Protein AF-S3D666-F1 (afdb_monomer)

Sequence (185 aa):
MMPIRQRAAFAARQARVAIARPAAIKSTSAVRFGSTESHGDHHDHHDHGHAAPVDEPMGTAFFVFLGAIPFTYALYSLSRPGKDGEPTVIETYINKLSYPTTLWETRNSLHTAAIDQATQDKNLFYNVPRNTHVELRNPEVFMSGSPYNVPAGHNINLDKVVEHYRQEHLKEVARQASAAAKAKE

InterPro domains:
  IPR034444 NADH-ubiquinone oxidoreductase 17.8kDa subunit [PTHR42100] (18-179)
  IPR060573 NADH-ubiquinone oxidoreductase 17.8kDa, helical domain [PF27975] (75-139)

Foldseek 3Di:
DDDPVVVVVVVVPPPDDDDDDDDDDDDDDDDDDDDDDDDDDDDDDDDPDDDDPPPDPDDPVVVVVVVVVVVVVVVVVQCDADPVRHDGPVVVVVVVVCVVVVVVVVVVVVVVVVVVVVVVVVVCVVPPDDDPDDPDPCPCVVVDDDPPDDDPPNDDDCVVVVVVVVVVVVVVVVVVVVVVVVVVD

Secondary structure (DSSP, 8-state):
---STTTHHHHTTSS-----------------------------------------PPPHHHHHHHHHHHHHHHHHHHHSPPTT-PPPHHHHHHHHHHHHHHHHHHHHHHHHHHHHHHHHHHHHHHHSPPP---S-S-GGGGT-S-SSSPPTT-SPP-HHHHHHHHHHHHHHHHHHHHHHHHTT-

Nearest PDB structures (foldseek):
  7zm7-assembly1_n  TM=3.705E-01  e=1.697E-09  Thermochaetoides thermophila DSM 1495

Solvent-accessible surface area (backbone atoms only — not comparable to full-atom values): 12360 Å² total; per-residue (Å²): 143,88,82,70,78,70,59,62,69,59,67,69,70,76,79,80,80,84,84,89,76,86,89,79,83,90,81,89,80,86,84,81,91,85,86,75,92,82,88,83,92,74,91,80,83,88,76,98,72,78,89,67,90,70,82,76,74,79,54,72,65,57,57,51,54,63,49,44,55,62,48,52,52,50,51,51,62,44,65,48,59,46,100,84,72,43,76,22,65,58,52,55,52,48,52,63,66,44,47,65,54,55,53,49,50,53,49,52,52,52,50,50,52,51,50,51,50,51,49,51,53,48,53,48,69,72,69,51,84,75,81,87,76,67,102,51,100,63,70,63,58,84,74,59,74,68,96,66,92,68,62,89,77,73,72,75,89,54,65,68,60,53,50,51,55,51,52,52,49,54,53,51,51,51,50,51,50,54,52,54,54,63,73,71,110

Organism: Ophiostoma piceae (strain UAMH 11346) (NCBI:txid1262450)

Radius of gyration: 39.43 Å; Cα contacts (8 Å, |Δi|>4): 16; chains: 1; bounding box: 96×59×89 Å

pLDDT: mean 75.99, std 18.9, range [36.91, 98.19]

Structure (mmCIF, N/CA/C/O backbone):
data_AF-S3D666-F1
#
_entry.id   AF-S3D666-F1
#
loop_
_atom_site.group_PDB
_atom_site.id
_atom_site.type_symbol
_atom_site.label_atom_id
_atom_site.label_alt_id
_atom_site.label_comp_id
_atom_site.label_asym_id
_atom_site.label_entity_id
_atom_site.label_seq_id
_atom_site.pdbx_PDB_ins_code
_atom_site.Cartn_x
_atom_site.Cartn_y
_atom_site.Cartn_z
_atom_site.occupancy
_atom_site.B_iso_or_equiv
_atom_site.auth_seq_id
_atom_site.auth_comp_id
_atom_site.auth_asym_id
_atom_site.auth_atom_id
_atom_site.pdbx_PDB_model_num
ATOM 1 N N . MET A 1 1 ? 13.387 24.915 4.536 1.00 45.91 1 MET A N 1
ATOM 2 C CA . MET A 1 1 ? 12.675 23.766 5.136 1.00 45.91 1 MET A CA 1
ATOM 3 C C . MET A 1 1 ? 13.383 22.465 4.773 1.00 45.91 1 MET A C 1
ATOM 5 O O . MET A 1 1 ? 13.136 21.983 3.685 1.00 45.91 1 MET A O 1
ATOM 9 N N . MET A 1 2 ? 14.246 21.915 5.639 1.00 45.22 2 MET A N 1
ATOM 10 C CA . MET A 1 2 ? 14.558 20.469 5.724 1.00 45.22 2 MET A CA 1
ATOM 11 C C . MET A 1 2 ? 15.303 20.170 7.045 1.00 45.22 2 MET A C 1
ATOM 13 O O . MET A 1 2 ? 16.506 20.402 7.109 1.00 45.22 2 MET A O 1
ATOM 17 N N . PRO A 1 3 ? 14.628 19.656 8.097 1.00 50.78 3 PRO A N 1
ATOM 18 C CA . PRO A 1 3 ? 15.353 18.968 9.173 1.00 50.78 3 PRO A CA 1
ATOM 19 C C . PRO A 1 3 ? 14.665 17.691 9.703 1.00 50.78 3 PRO A C 1
ATOM 21 O O . PRO A 1 3 ? 14.871 17.311 10.850 1.00 50.78 3 PRO A O 1
ATOM 24 N N . ILE A 1 4 ? 13.853 16.991 8.901 1.00 55.88 4 ILE A N 1
ATOM 25 C CA . ILE A 1 4 ? 13.192 15.740 9.350 1.00 55.88 4 ILE A CA 1
ATOM 26 C C . ILE A 1 4 ? 14.024 14.489 9.004 1.00 55.88 4 ILE A C 1
ATOM 28 O O .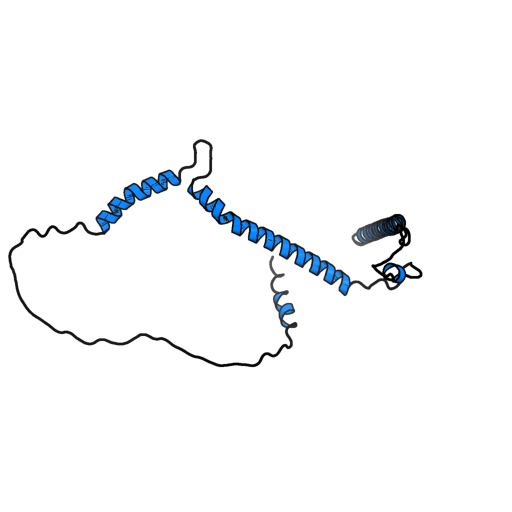 ILE A 1 4 ? 13.964 13.476 9.698 1.00 55.88 4 ILE A O 1
ATOM 32 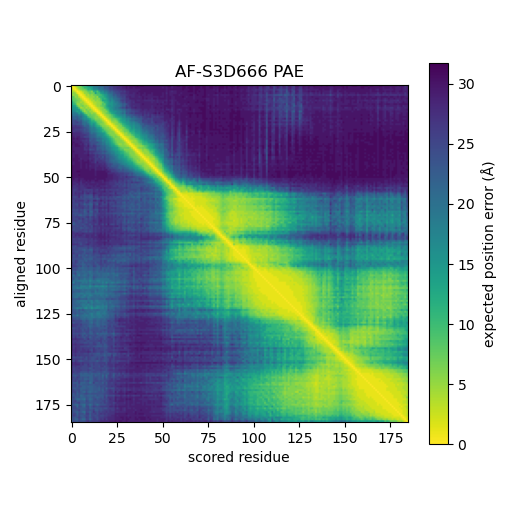N N . ARG A 1 5 ? 14.900 14.564 7.994 1.00 55.41 5 ARG A N 1
ATOM 33 C CA . ARG A 1 5 ? 15.647 13.395 7.490 1.00 55.41 5 ARG A CA 1
ATOM 34 C C . ARG A 1 5 ? 16.826 12.953 8.368 1.00 55.41 5 ARG A C 1
ATOM 36 O O . ARG A 1 5 ? 17.275 11.821 8.245 1.00 55.41 5 ARG A O 1
ATOM 43 N N . GLN A 1 6 ? 17.305 13.801 9.278 1.00 52.62 6 GLN A N 1
ATOM 44 C CA . GLN A 1 6 ? 18.465 13.477 10.122 1.00 52.62 6 GLN A CA 1
ATOM 45 C C . GLN A 1 6 ? 18.103 12.695 11.397 1.00 52.62 6 GLN A C 1
ATOM 47 O O . GLN A 1 6 ? 18.963 12.028 11.965 1.00 52.62 6 GLN A O 1
ATOM 52 N N . ARG A 1 7 ? 16.833 12.704 11.831 1.00 52.66 7 ARG A N 1
ATOM 53 C CA . ARG A 1 7 ? 16.410 12.043 13.082 1.00 52.66 7 ARG A CA 1
ATOM 54 C C . ARG A 1 7 ? 16.119 10.544 12.931 1.00 52.66 7 ARG A C 1
ATOM 56 O O . ARG A 1 7 ? 16.379 9.786 13.860 1.00 52.66 7 ARG A O 1
ATOM 63 N N . ALA A 1 8 ? 15.689 10.085 11.754 1.00 52.78 8 ALA A N 1
ATOM 64 C CA . ALA A 1 8 ? 15.440 8.659 11.503 1.00 52.78 8 ALA A CA 1
ATOM 65 C C . ALA A 1 8 ? 16.731 7.811 11.485 1.00 52.78 8 ALA A C 1
ATOM 67 O O . ALA A 1 8 ? 16.730 6.652 11.894 1.00 52.78 8 ALA A O 1
ATOM 68 N N . ALA A 1 9 ? 17.863 8.403 11.084 1.00 53.38 9 ALA A N 1
ATOM 69 C CA . ALA A 1 9 ? 19.145 7.702 10.988 1.00 53.38 9 ALA A CA 1
ATOM 70 C C . ALA A 1 9 ? 19.780 7.361 12.354 1.00 53.38 9 ALA A C 1
ATOM 72 O O . ALA A 1 9 ? 20.663 6.502 12.417 1.00 53.38 9 ALA A O 1
ATOM 73 N N . PHE A 1 10 ? 19.343 8.007 13.444 1.00 51.31 10 PHE A N 1
ATOM 74 C CA . PHE A 1 10 ? 19.853 7.737 14.794 1.00 51.31 10 PHE A CA 1
ATOM 75 C C . PHE A 1 10 ? 19.083 6.606 15.498 1.00 51.31 10 PHE A C 1
ATOM 77 O O . PHE A 1 10 ? 19.697 5.783 16.174 1.00 51.31 10 PHE A O 1
ATOM 84 N N . ALA A 1 11 ? 17.769 6.484 15.267 1.00 52.50 11 ALA A N 1
ATOM 85 C CA . ALA A 1 11 ? 16.934 5.433 15.865 1.00 52.50 11 ALA A CA 1
ATOM 86 C C . ALA A 1 11 ? 17.217 4.024 15.299 1.00 52.50 11 ALA A C 1
ATOM 88 O O . ALA A 1 11 ? 17.040 3.024 15.989 1.00 52.50 11 ALA A O 1
ATOM 89 N N . ALA A 1 12 ? 17.742 3.925 14.074 1.00 49.56 12 ALA A N 1
ATOM 90 C CA . ALA A 1 12 ? 18.099 2.644 13.459 1.00 49.56 12 ALA A CA 1
ATOM 91 C C . ALA A 1 12 ? 19.404 2.016 14.001 1.00 49.56 12 ALA A C 1
ATOM 93 O O . ALA A 1 12 ? 19.719 0.875 13.660 1.00 49.56 12 ALA A O 1
ATOM 94 N N . ARG A 1 13 ? 20.176 2.724 14.844 1.00 50.31 13 ARG A N 1
ATOM 95 C CA . ARG A 1 13 ? 21.468 2.22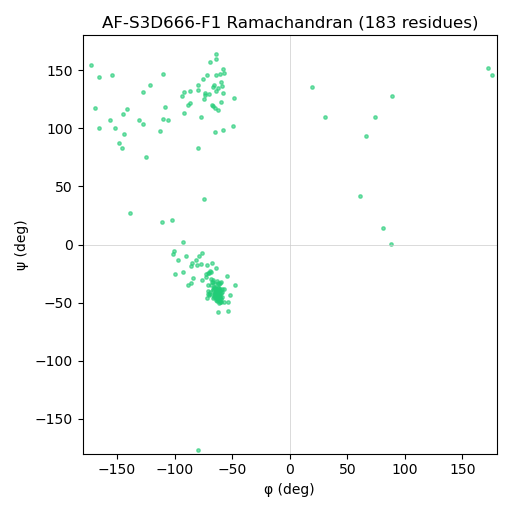9 15.364 1.00 50.31 13 ARG A CA 1
ATOM 96 C C . ARG A 1 13 ? 21.375 1.435 16.670 1.00 50.31 13 ARG A C 1
ATOM 98 O O . ARG A 1 13 ? 22.362 0.811 17.036 1.00 50.31 13 ARG A O 1
ATOM 105 N N . GLN A 1 14 ? 20.224 1.400 17.347 1.00 50.81 14 GLN A N 1
ATOM 106 C CA . GLN A 1 14 ? 20.083 0.698 18.636 1.00 50.81 14 GLN A CA 1
ATOM 107 C C . GLN A 1 14 ? 19.415 -0.688 18.565 1.00 50.81 14 GLN A C 1
ATOM 109 O O . GLN A 1 14 ? 19.418 -1.402 19.559 1.00 50.81 14 GLN A O 1
ATOM 114 N N . ALA A 1 15 ? 18.912 -1.130 17.407 1.00 49.66 15 ALA A N 1
ATOM 115 C CA . ALA A 1 15 ? 18.159 -2.390 17.294 1.00 49.66 15 ALA A CA 1
ATOM 116 C C . ALA A 1 15 ? 18.947 -3.581 16.703 1.00 49.66 15 ALA A C 1
ATOM 118 O O . ALA A 1 15 ? 18.349 -4.525 16.192 1.00 49.66 15 ALA A O 1
ATOM 119 N N . ARG A 1 16 ? 20.286 -3.567 16.736 1.00 46.44 16 ARG A N 1
ATOM 120 C CA . ARG A 1 16 ? 21.105 -4.701 16.263 1.00 46.44 16 ARG A CA 1
ATOM 121 C C . ARG A 1 16 ? 22.067 -5.178 17.342 1.00 46.44 16 ARG A C 1
ATOM 123 O O . ARG A 1 16 ? 23.267 -4.940 17.267 1.00 46.44 16 ARG A O 1
ATOM 130 N N . VAL A 1 17 ? 21.518 -5.880 18.328 1.00 46.31 17 VAL A N 1
ATOM 131 C CA . VAL A 1 17 ? 22.290 -6.713 19.250 1.00 46.31 17 VAL A CA 1
ATOM 132 C C . VAL A 1 17 ? 22.020 -8.184 18.916 1.00 46.31 17 VAL A C 1
ATOM 134 O O . VAL A 1 17 ? 20.892 -8.651 19.001 1.00 46.31 17 VAL A O 1
ATOM 137 N N . ALA A 1 18 ? 23.104 -8.862 18.530 1.00 48.50 18 ALA A N 1
ATOM 138 C CA . ALA A 1 18 ? 23.385 -10.296 18.630 1.00 48.50 18 ALA A CA 1
ATOM 139 C C . ALA A 1 18 ? 22.559 -11.314 17.811 1.00 48.50 18 ALA A C 1
ATOM 141 O O . ALA A 1 18 ? 21.627 -11.931 18.312 1.00 48.50 18 ALA A O 1
ATOM 142 N N . ILE A 1 19 ? 23.073 -11.660 16.622 1.00 44.16 19 ILE A N 1
ATOM 143 C CA . ILE A 1 19 ? 23.216 -13.072 16.218 1.00 44.16 19 ILE A CA 1
ATOM 144 C C . ILE A 1 19 ? 24.651 -13.247 15.708 1.00 44.16 19 ILE A C 1
ATOM 146 O O . ILE A 1 19 ? 25.019 -12.737 14.649 1.00 44.16 19 ILE A O 1
ATOM 150 N N . ALA A 1 20 ? 25.475 -13.925 16.504 1.00 49.38 20 ALA A N 1
ATOM 151 C CA . ALA A 1 20 ? 26.846 -14.280 16.167 1.00 49.38 20 ALA A CA 1
ATOM 152 C C . ALA A 1 20 ? 26.863 -15.359 15.070 1.00 49.38 20 ALA A C 1
ATOM 154 O O . ALA A 1 20 ? 26.203 -16.389 15.194 1.00 49.38 20 ALA A O 1
ATOM 155 N N . ARG A 1 21 ? 27.641 -15.140 14.005 1.00 49.94 21 ARG A N 1
ATOM 156 C CA . ARG A 1 21 ? 28.031 -16.175 13.034 1.00 49.94 21 ARG A CA 1
ATOM 157 C C . ARG A 1 21 ? 29.559 -16.270 13.000 1.00 49.94 21 ARG A C 1
ATOM 159 O O . ARG A 1 21 ? 30.209 -15.225 13.046 1.00 49.94 21 ARG A O 1
ATOM 166 N N . PRO A 1 22 ? 30.133 -17.485 12.960 1.00 48.41 22 PRO A N 1
ATOM 167 C CA . PRO A 1 22 ? 31.570 -17.673 13.073 1.00 48.41 22 PRO A CA 1
ATOM 168 C C . PRO A 1 22 ? 32.299 -17.201 11.813 1.00 48.41 22 PRO A C 1
ATOM 170 O O . PRO A 1 22 ? 31.804 -17.315 10.692 1.00 48.41 22 PRO A O 1
ATOM 173 N N . ALA A 1 23 ? 33.493 -16.665 12.044 1.00 51.59 23 ALA A N 1
ATOM 174 C CA . ALA A 1 23 ? 34.438 -16.225 11.035 1.00 51.59 23 ALA A CA 1
ATOM 175 C C . ALA A 1 23 ? 34.969 -17.405 10.208 1.00 51.59 23 ALA A C 1
ATOM 177 O O . ALA A 1 23 ? 35.369 -18.424 10.769 1.00 51.59 23 ALA A O 1
ATOM 178 N N . ALA A 1 24 ? 35.061 -17.224 8.888 1.00 47.16 24 ALA A N 1
ATOM 179 C CA . ALA A 1 24 ? 35.862 -18.087 8.031 1.00 47.16 24 ALA A CA 1
ATOM 180 C C . ALA A 1 24 ? 36.506 -17.306 6.870 1.00 47.16 24 ALA A C 1
ATOM 182 O O . ALA A 1 24 ? 35.839 -16.840 5.955 1.00 47.16 24 ALA A O 1
ATOM 183 N N . ILE A 1 25 ? 37.837 -17.230 6.974 1.00 48.03 25 ILE A N 1
ATOM 184 C CA . ILE A 1 25 ? 38.854 -17.433 5.931 1.00 48.03 25 ILE A CA 1
ATOM 185 C C . ILE A 1 25 ? 39.044 -16.337 4.865 1.00 48.03 25 ILE A C 1
ATOM 187 O O . ILE A 1 25 ? 38.278 -16.137 3.929 1.00 48.03 25 ILE A O 1
ATOM 191 N N . LYS A 1 26 ? 40.207 -15.694 5.016 1.00 51.84 26 LYS A N 1
ATOM 192 C CA . LYS A 1 26 ? 40.916 -14.824 4.079 1.00 51.84 26 LYS A CA 1
ATOM 193 C C . LYS A 1 26 ? 41.236 -15.569 2.774 1.00 51.84 26 LYS A C 1
ATOM 195 O O . LYS A 1 26 ? 41.813 -16.650 2.827 1.00 51.84 26 LYS A O 1
ATOM 200 N N . SER A 1 27 ? 41.024 -14.931 1.624 1.00 50.12 27 SER A N 1
ATOM 201 C CA . SER A 1 27 ? 41.906 -15.132 0.470 1.00 50.12 27 SER A CA 1
ATOM 202 C C . SER A 1 27 ? 42.120 -13.803 -0.252 1.00 50.12 27 SER A C 1
ATOM 204 O O . SER A 1 27 ? 41.195 -13.128 -0.695 1.00 50.12 27 SER A O 1
ATOM 206 N N . THR A 1 28 ? 43.376 -13.380 -0.254 1.00 54.16 28 THR A N 1
ATOM 207 C CA . THR A 1 28 ? 43.916 -12.284 -1.047 1.00 54.16 28 THR A CA 1
ATOM 208 C C . THR A 1 28 ? 44.334 -12.840 -2.400 1.00 54.16 28 THR A C 1
ATOM 210 O O . THR A 1 28 ? 45.072 -13.824 -2.450 1.00 54.16 28 THR A O 1
ATOM 213 N N . SER A 1 29 ? 43.953 -12.188 -3.494 1.00 49.09 29 SER A N 1
ATOM 214 C CA . SER A 1 29 ? 44.614 -12.382 -4.788 1.00 49.09 29 SER A CA 1
ATOM 215 C C . SER A 1 29 ? 44.652 -11.048 -5.519 1.00 49.09 29 SER A C 1
ATOM 217 O O . SER A 1 29 ? 43.687 -10.627 -6.148 1.00 49.09 29 SER A O 1
ATOM 219 N N . ALA A 1 30 ? 45.776 -10.353 -5.367 1.00 52.31 30 ALA A N 1
ATOM 220 C CA . ALA A 1 30 ? 46.145 -9.247 -6.227 1.00 52.31 30 ALA A CA 1
ATOM 221 C C . ALA A 1 30 ? 46.605 -9.828 -7.566 1.00 52.31 30 ALA A C 1
ATOM 223 O O . ALA A 1 30 ? 47.522 -10.644 -7.593 1.00 52.31 30 ALA A O 1
ATOM 224 N N . VAL A 1 31 ? 46.001 -9.386 -8.665 1.00 50.59 31 VAL A N 1
ATOM 225 C CA . VAL A 1 31 ? 46.545 -9.611 -10.003 1.00 50.59 31 VAL A CA 1
ATOM 226 C C . VAL A 1 31 ? 46.968 -8.252 -10.538 1.00 50.59 31 VAL A C 1
ATOM 228 O O . VAL A 1 31 ? 46.155 -7.448 -10.986 1.00 50.59 31 VAL A O 1
ATOM 231 N N . ARG A 1 32 ? 48.265 -7.975 -10.398 1.00 48.78 32 ARG A N 1
ATOM 232 C CA . ARG A 1 32 ? 48.972 -6.949 -11.160 1.00 48.78 32 ARG A CA 1
ATOM 233 C C . ARG A 1 32 ? 49.577 -7.649 -12.370 1.00 48.78 32 ARG A C 1
ATOM 235 O O . ARG A 1 32 ? 50.312 -8.613 -12.183 1.00 48.78 32 ARG A O 1
ATOM 242 N N . PHE A 1 33 ? 49.323 -7.142 -13.569 1.00 44.03 33 PHE A N 1
ATOM 243 C CA . PHE A 1 33 ? 50.167 -7.430 -14.723 1.00 44.03 33 PHE A CA 1
ATOM 244 C C . PHE A 1 33 ? 50.913 -6.154 -15.082 1.00 44.03 33 PHE A C 1
ATOM 246 O O . PHE A 1 33 ? 50.329 -5.178 -15.541 1.00 44.03 33 PHE A O 1
ATOM 253 N N . GLY A 1 34 ? 52.207 -6.170 -14.791 1.00 52.78 34 GLY A N 1
ATOM 254 C CA . GLY A 1 34 ? 53.165 -5.165 -15.202 1.00 52.78 34 GLY A CA 1
ATOM 255 C C . GLY A 1 34 ? 54.546 -5.802 -15.200 1.00 52.78 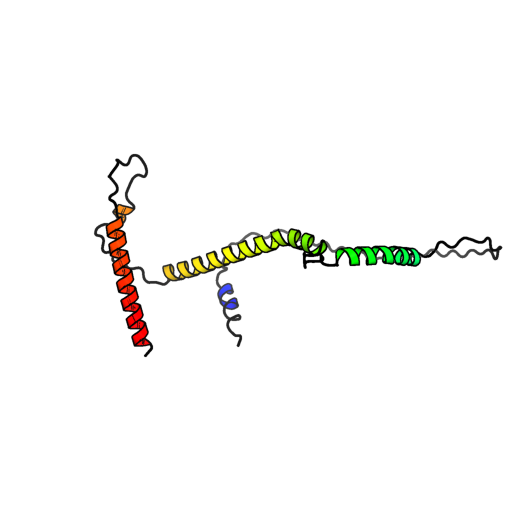34 GLY A C 1
ATOM 256 O O . GLY A 1 34 ? 55.072 -6.075 -14.126 1.00 52.78 34 GLY A O 1
ATOM 257 N N . SER A 1 35 ? 55.079 -6.059 -16.393 1.00 46.69 35 SER A N 1
ATOM 258 C CA . SER A 1 35 ? 56.499 -6.271 -16.719 1.00 46.69 35 SER A CA 1
ATOM 259 C C . SER A 1 35 ? 56.581 -6.642 -18.205 1.00 46.69 35 SER A C 1
ATOM 261 O O . SER A 1 35 ? 55.696 -7.349 -18.675 1.00 46.69 35 SER A O 1
ATOM 263 N N . THR A 1 36 ? 57.566 -6.301 -19.025 1.00 43.69 36 THR A N 1
ATOM 264 C CA . THR A 1 36 ? 58.779 -5.467 -18.984 1.00 43.69 36 THR A CA 1
ATOM 265 C C . THR A 1 36 ? 59.276 -5.462 -20.437 1.00 43.69 36 THR A C 1
ATOM 267 O O . THR A 1 36 ? 59.002 -6.405 -21.181 1.00 43.69 36 THR A O 1
ATOM 270 N N . GLU A 1 37 ? 60.006 -4.426 -20.832 1.00 47.00 37 GLU A N 1
ATOM 271 C CA . GLU A 1 37 ? 60.752 -4.356 -22.093 1.00 47.00 37 GLU A CA 1
ATOM 272 C C . GLU A 1 37 ? 61.760 -5.511 -22.241 1.00 47.00 37 GLU A C 1
ATOM 274 O O . GLU A 1 37 ? 62.357 -5.936 -21.252 1.00 47.00 37 GLU A O 1
ATOM 279 N N . SER A 1 38 ? 62.004 -5.960 -23.480 1.00 40.12 38 SER A N 1
ATOM 280 C CA . SER A 1 38 ? 63.359 -6.247 -23.983 1.00 40.12 38 SER A CA 1
ATOM 281 C C . SER A 1 38 ? 63.364 -6.479 -25.505 1.00 40.12 38 SER A C 1
ATOM 283 O O . SER A 1 38 ? 62.714 -7.388 -26.010 1.00 40.12 38 SER A O 1
ATOM 285 N N . HIS A 1 39 ? 64.097 -5.586 -26.172 1.00 43.56 39 HIS A N 1
ATOM 286 C CA . HIS A 1 39 ? 64.796 -5.596 -27.464 1.00 43.56 39 HIS A CA 1
ATOM 287 C C . HIS A 1 39 ? 64.491 -6.588 -28.602 1.00 43.56 39 HIS A C 1
ATOM 289 O O . HIS A 1 39 ? 64.542 -7.806 -28.461 1.00 43.56 39 HIS A O 1
ATOM 295 N N . GLY A 1 40 ? 64.435 -5.997 -29.801 1.00 36.91 40 GLY A N 1
ATOM 296 C CA . GLY A 1 40 ? 64.836 -6.600 -31.069 1.00 36.91 40 GLY A CA 1
ATOM 297 C C . GLY A 1 40 ? 65.368 -5.507 -31.999 1.00 36.91 40 GLY A C 1
ATOM 298 O O . GLY A 1 40 ? 64.601 -4.901 -32.739 1.00 36.91 40 GLY A O 1
ATOM 299 N N . ASP A 1 41 ? 66.664 -5.222 -31.891 1.00 48.00 41 ASP A N 1
ATOM 300 C CA . ASP A 1 41 ? 67.443 -4.476 -32.883 1.00 48.00 41 ASP A CA 1
ATOM 301 C C . ASP A 1 41 ? 67.554 -5.335 -34.146 1.00 48.00 41 ASP A C 1
ATOM 303 O O . ASP A 1 41 ? 68.096 -6.433 -34.065 1.00 48.00 41 ASP A O 1
ATOM 307 N N . HIS A 1 42 ? 67.067 -4.856 -35.290 1.00 47.12 42 HIS A N 1
ATOM 308 C CA . HIS A 1 42 ? 67.524 -5.303 -36.608 1.00 47.12 42 HIS A CA 1
ATOM 309 C C . HIS A 1 42 ? 67.339 -4.163 -37.613 1.00 47.12 42 HIS A C 1
ATOM 311 O O . HIS A 1 42 ? 66.246 -3.904 -38.115 1.00 47.12 42 HIS A O 1
ATOM 317 N N . HIS A 1 43 ? 68.447 -3.480 -37.895 1.00 49.56 43 HIS A N 1
ATOM 318 C CA . HIS A 1 43 ? 68.661 -2.817 -39.172 1.00 49.56 43 HIS A CA 1
ATOM 319 C C . HIS A 1 43 ? 68.720 -3.884 -40.267 1.00 49.56 43 HIS A C 1
ATOM 321 O O . HIS A 1 43 ? 69.480 -4.838 -40.128 1.00 49.56 43 HIS A O 1
ATOM 327 N N . ASP A 1 44 ? 67.996 -3.687 -41.365 1.00 41.47 44 ASP A N 1
ATOM 328 C CA . ASP A 1 44 ? 68.560 -3.995 -42.672 1.00 41.47 44 ASP A CA 1
ATOM 329 C C . ASP A 1 44 ? 67.899 -3.168 -43.775 1.00 41.47 44 ASP A C 1
ATOM 331 O O . ASP A 1 44 ? 66.743 -2.752 -43.693 1.00 41.47 44 ASP A O 1
ATOM 335 N N . HIS A 1 45 ? 68.740 -2.846 -44.746 1.00 48.31 45 HIS A N 1
ATOM 336 C CA . HIS A 1 45 ? 68.562 -1.880 -45.816 1.00 48.31 45 HIS A CA 1
ATOM 337 C C . HIS A 1 45 ? 67.702 -2.418 -46.977 1.00 48.31 45 HIS A C 1
ATOM 339 O O . HIS A 1 45 ? 67.278 -3.570 -46.976 1.00 48.31 45 HIS A O 1
ATOM 345 N N . HIS A 1 46 ? 67.579 -1.577 -48.015 1.00 41.53 46 HIS A N 1
ATOM 346 C CA . HIS A 1 46 ? 67.061 -1.841 -49.369 1.00 41.53 46 HIS A CA 1
ATOM 347 C C . HIS A 1 46 ? 65.533 -1.630 -49.477 1.00 41.53 46 HIS A C 1
ATOM 349 O O . HIS A 1 46 ? 64.764 -2.145 -48.686 1.00 41.53 46 HIS A O 1
ATOM 355 N N . ASP A 1 47 ? 64.980 -0.857 -50.406 1.00 40.28 47 ASP A N 1
ATOM 356 C CA . ASP A 1 47 ? 65.488 -0.478 -51.714 1.00 40.28 47 ASP A CA 1
ATOM 357 C C . ASP A 1 47 ? 64.664 0.700 -52.265 1.00 40.28 47 ASP A C 1
ATOM 359 O O . ASP A 1 47 ? 63.448 0.778 -52.074 1.00 40.28 47 ASP A O 1
ATOM 363 N N . HIS A 1 48 ? 65.319 1.611 -52.982 1.00 50.06 48 HIS A N 1
ATOM 364 C CA . HIS A 1 48 ? 64.650 2.593 -53.829 1.00 50.06 48 HIS A CA 1
ATOM 365 C C . HIS A 1 48 ? 64.263 1.884 -55.136 1.00 50.06 48 HIS A C 1
ATOM 367 O O . HIS A 1 48 ? 64.991 1.954 -56.120 1.00 50.06 48 HIS A O 1
ATOM 373 N N . GLY A 1 49 ? 63.129 1.180 -55.141 1.00 39.81 49 GLY A N 1
ATOM 374 C CA . GLY A 1 49 ? 62.675 0.377 -56.279 1.00 39.81 49 GLY A CA 1
ATOM 375 C C . GLY A 1 49 ? 61.250 0.715 -56.711 1.00 39.81 49 GLY A C 1
ATOM 376 O O . GLY A 1 49 ? 60.295 0.330 -56.055 1.00 39.81 49 GLY A O 1
ATOM 377 N N . HIS A 1 50 ? 61.141 1.452 -57.818 1.00 42.03 50 HIS A N 1
ATOM 378 C CA . HIS A 1 50 ? 60.022 1.554 -58.766 1.00 42.03 50 HIS A CA 1
ATOM 379 C C . HIS A 1 50 ? 58.579 1.356 -58.259 1.00 42.03 50 HIS A C 1
ATOM 381 O O . HIS A 1 50 ? 58.107 0.246 -58.033 1.00 42.03 50 HIS A O 1
ATOM 387 N N . ALA A 1 51 ? 57.844 2.471 -58.249 1.00 46.69 51 ALA A N 1
ATOM 388 C CA . ALA A 1 51 ? 56.393 2.539 -58.151 1.00 46.69 51 ALA A CA 1
ATOM 389 C C . ALA A 1 51 ? 55.695 1.596 -59.152 1.00 46.69 51 ALA A C 1
ATOM 391 O O . ALA A 1 51 ? 55.546 1.913 -60.332 1.00 46.69 51 ALA A O 1
ATOM 392 N N . ALA A 1 52 ? 55.219 0.456 -58.658 1.00 49.59 52 ALA A N 1
ATOM 393 C CA . ALA A 1 52 ? 53.978 -0.122 -59.147 1.00 49.59 52 ALA A CA 1
ATOM 394 C C . ALA A 1 52 ? 52.829 0.648 -58.470 1.00 49.59 52 ALA A C 1
ATOM 396 O O . ALA A 1 52 ? 52.946 0.938 -57.277 1.00 49.59 52 ALA A O 1
ATOM 397 N N . PRO A 1 53 ? 51.746 1.016 -59.177 1.00 53.75 53 PRO A N 1
ATOM 398 C CA . PRO A 1 53 ? 50.577 1.589 -58.525 1.00 53.75 53 PRO A CA 1
ATOM 399 C C . PRO A 1 53 ? 49.982 0.512 -57.612 1.00 53.75 53 PRO A C 1
ATOM 401 O O . PRO A 1 53 ? 49.292 -0.396 -58.064 1.00 53.75 53 PRO A O 1
ATOM 404 N N . VAL A 1 54 ? 50.328 0.563 -56.329 1.00 60.38 54 VAL A N 1
ATOM 405 C CA . VAL A 1 54 ? 49.606 -0.175 -55.301 1.00 60.38 54 VAL A CA 1
ATOM 406 C C . VAL A 1 54 ? 48.340 0.629 -55.079 1.00 60.38 54 VAL A C 1
ATOM 408 O O . VAL A 1 54 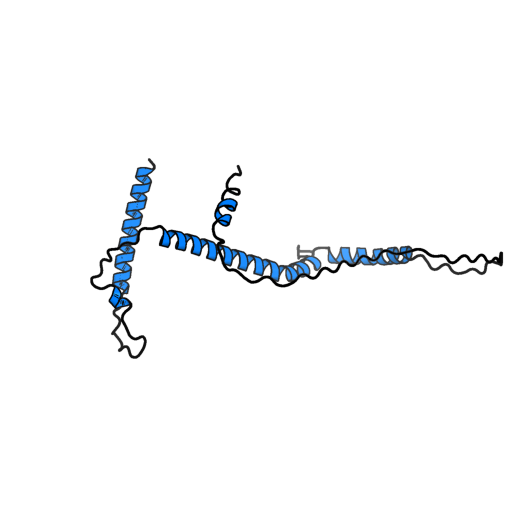? 48.405 1.755 -54.593 1.00 60.38 54 VAL A O 1
ATOM 411 N N . ASP A 1 55 ? 47.206 0.082 -55.505 1.00 65.62 55 ASP A N 1
ATOM 412 C CA . ASP A 1 55 ? 45.897 0.655 -55.224 1.00 65.62 55 ASP A CA 1
ATOM 413 C C . ASP A 1 55 ? 45.734 0.759 -53.700 1.00 65.62 55 ASP A C 1
ATOM 415 O O . ASP A 1 55 ? 45.458 -0.233 -53.022 1.00 65.62 55 ASP A O 1
ATOM 419 N N . GLU A 1 56 ? 45.967 1.946 -53.134 1.00 71.62 56 GLU A N 1
ATOM 420 C CA . GLU A 1 56 ? 45.738 2.193 -51.715 1.00 71.62 56 GLU A CA 1
ATOM 421 C C . GLU A 1 56 ? 44.239 1.991 -51.444 1.00 71.62 56 GLU A C 1
ATOM 423 O O . GLU A 1 56 ? 43.409 2.722 -52.003 1.00 71.62 56 GLU A O 1
ATOM 428 N N . PRO A 1 57 ? 43.842 0.996 -50.625 1.00 74.75 57 PRO A N 1
ATOM 429 C CA . PRO A 1 57 ? 42.438 0.808 -50.319 1.00 74.75 57 PRO A CA 1
ATOM 430 C C . PRO A 1 57 ? 41.939 2.060 -49.604 1.00 74.75 57 PRO A C 1
ATOM 432 O O . PRO A 1 57 ? 42.591 2.577 -48.694 1.00 74.75 57 PRO A O 1
ATOM 435 N N . MET A 1 58 ? 40.767 2.549 -50.014 1.00 76.50 58 MET A N 1
ATOM 436 C CA . MET A 1 58 ? 40.124 3.689 -49.367 1.00 76.50 58 MET A CA 1
ATOM 437 C C . MET A 1 58 ? 40.112 3.479 -47.847 1.00 76.50 58 MET A C 1
ATOM 439 O O . MET A 1 58 ? 39.673 2.438 -47.357 1.00 76.50 58 MET A O 1
ATOM 443 N N . GLY A 1 59 ? 40.634 4.454 -47.097 1.00 82.62 59 GLY A N 1
ATOM 444 C CA . GLY A 1 59 ? 40.783 4.325 -45.649 1.00 82.62 59 GLY A CA 1
ATOM 445 C C . GLY A 1 59 ? 39.446 4.044 -44.958 1.00 82.62 59 GLY A C 1
ATOM 446 O O . GLY A 1 59 ? 38.396 4.497 -45.408 1.00 82.62 59 GLY A O 1
ATOM 447 N N . THR A 1 60 ? 39.472 3.339 -43.826 1.00 85.94 60 THR A N 1
ATOM 448 C CA . THR A 1 60 ? 38.277 2.922 -43.064 1.00 85.94 60 THR A CA 1
ATOM 449 C C . THR A 1 60 ? 37.265 4.053 -42.841 1.00 85.94 60 THR A C 1
ATOM 451 O O . THR A 1 60 ? 36.057 3.827 -42.892 1.00 85.94 60 THR A O 1
ATOM 454 N N . ALA A 1 61 ? 37.744 5.287 -42.656 1.00 86.06 61 ALA A N 1
ATOM 455 C CA . ALA A 1 61 ? 36.901 6.470 -42.510 1.00 86.06 61 ALA A CA 1
ATOM 456 C C . ALA A 1 61 ? 35.951 6.688 -43.703 1.00 86.06 61 ALA A C 1
ATOM 458 O O . ALA A 1 61 ? 34.794 7.040 -43.492 1.00 86.06 61 ALA A O 1
ATOM 459 N N . PHE A 1 62 ? 36.391 6.429 -44.939 1.00 89.06 62 PHE A N 1
ATOM 460 C CA . PHE A 1 62 ? 35.564 6.564 -46.140 1.00 89.06 62 PHE A CA 1
ATOM 461 C C . PHE A 1 62 ? 34.336 5.647 -46.0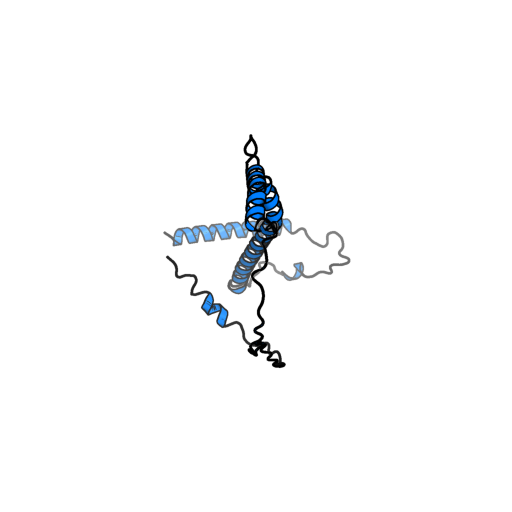88 1.00 89.06 62 PHE A C 1
ATOM 463 O O . PHE A 1 62 ? 33.215 6.098 -46.313 1.00 89.06 62 PHE A O 1
ATOM 470 N N . PHE A 1 63 ? 34.524 4.382 -45.706 1.00 90.00 63 PHE A N 1
ATOM 471 C CA . PHE A 1 63 ? 33.424 3.427 -45.558 1.00 90.00 63 PHE A CA 1
ATOM 472 C C . PHE A 1 63 ? 32.497 3.776 -44.389 1.00 90.00 63 PHE A C 1
ATOM 474 O O . PHE A 1 63 ? 31.284 3.601 -44.500 1.00 90.00 63 PHE A O 1
ATOM 481 N N . VAL A 1 64 ? 33.037 4.327 -43.295 1.00 92.62 64 VAL A N 1
ATOM 482 C CA . VAL A 1 64 ? 32.223 4.835 -42.179 1.00 92.62 64 VAL A CA 1
ATOM 483 C C . VAL A 1 64 ? 31.341 5.996 -42.637 1.00 92.62 64 VAL A C 1
ATOM 485 O O . VAL A 1 64 ? 30.146 5.991 -42.350 1.00 92.62 64 VAL A O 1
ATOM 488 N N . PHE A 1 65 ? 31.880 6.959 -43.390 1.00 92.88 65 PHE A N 1
ATOM 489 C CA . PHE A 1 65 ? 31.086 8.061 -43.942 1.00 92.88 65 PHE A CA 1
ATOM 490 C C . PHE A 1 65 ? 30.041 7.571 -44.948 1.00 92.88 65 PHE A C 1
ATOM 492 O O . PHE A 1 65 ? 28.887 7.995 -44.884 1.00 92.88 65 PHE A O 1
ATOM 499 N N . LEU A 1 66 ? 30.412 6.637 -45.827 1.00 93.12 66 LEU A N 1
ATOM 500 C CA . LEU A 1 66 ? 29.494 6.052 -46.802 1.00 93.12 66 LEU A CA 1
ATOM 501 C C . LEU A 1 66 ? 28.342 5.299 -46.121 1.00 93.12 66 LEU A C 1
ATOM 503 O O . LEU A 1 66 ? 27.209 5.373 -46.584 1.00 93.12 66 LEU A O 1
ATOM 507 N N . GLY A 1 67 ? 28.611 4.620 -45.001 1.00 94.00 67 GLY A N 1
ATOM 508 C CA . GLY A 1 67 ? 27.594 3.958 -44.181 1.00 94.00 67 GLY A CA 1
ATOM 509 C C . GLY A 1 67 ? 26.772 4.919 -43.312 1.00 94.00 67 GLY A C 1
ATOM 510 O O . GLY A 1 67 ? 25.587 4.679 -43.080 1.00 94.00 67 GLY A O 1
ATOM 511 N N . ALA A 1 68 ? 27.353 6.037 -42.869 1.00 95.00 68 ALA A N 1
ATOM 512 C CA . ALA A 1 68 ? 26.673 7.024 -42.031 1.00 95.00 68 ALA A CA 1
ATOM 513 C C . ALA A 1 68 ? 25.502 7.710 -42.751 1.00 95.00 68 ALA A C 1
ATOM 515 O O . ALA A 1 68 ? 24.491 8.018 -42.121 1.00 95.00 68 ALA A O 1
ATOM 516 N N . ILE A 1 69 ? 25.597 7.925 -44.066 1.00 92.31 69 ILE A N 1
ATOM 517 C CA . ILE A 1 69 ? 24.538 8.561 -44.866 1.00 92.31 69 ILE A CA 1
ATOM 518 C C . ILE A 1 69 ? 23.232 7.734 -44.867 1.00 92.31 69 ILE A C 1
ATOM 520 O O . ILE A 1 69 ? 22.206 8.253 -44.421 1.00 92.31 69 ILE A O 1
ATOM 524 N N . PRO A 1 70 ? 23.208 6.455 -45.295 1.00 93.94 70 PRO A N 1
ATOM 525 C CA . PRO A 1 70 ? 21.991 5.650 -45.230 1.00 93.94 70 PRO A CA 1
ATOM 526 C C . PRO A 1 70 ? 21.560 5.370 -43.785 1.00 93.94 70 PRO A C 1
ATOM 528 O O . PRO A 1 70 ? 20.363 5.323 -43.511 1.00 93.94 70 PRO A O 1
ATOM 531 N N . PHE A 1 71 ? 22.503 5.242 -42.845 1.00 93.81 71 PHE A N 1
ATOM 532 C CA . PHE A 1 71 ? 22.185 5.042 -41.431 1.00 93.81 71 PHE A CA 1
ATOM 533 C C . PHE A 1 71 ? 21.423 6.230 -40.827 1.00 93.81 71 PHE A C 1
ATOM 535 O O . PHE A 1 71 ? 20.381 6.047 -40.199 1.00 93.81 71 PHE A O 1
ATOM 542 N N . THR A 1 72 ? 21.902 7.457 -41.046 1.00 91.56 72 THR A N 1
ATOM 543 C CA . THR A 1 72 ? 21.232 8.673 -40.559 1.00 91.56 72 THR A CA 1
ATOM 544 C C . THR A 1 72 ? 19.876 8.876 -41.226 1.00 91.56 72 THR A C 1
ATOM 546 O O . THR A 1 72 ? 18.921 9.247 -40.545 1.00 91.56 72 THR A O 1
ATOM 549 N N . TYR A 1 73 ? 19.745 8.557 -42.518 1.00 91.69 73 TYR A N 1
ATOM 550 C CA . TYR A 1 73 ? 18.457 8.586 -43.213 1.00 91.69 73 TYR A CA 1
ATOM 551 C C . TYR A 1 73 ? 17.458 7.573 -42.636 1.00 91.69 73 TYR A C 1
ATOM 553 O O . TYR A 1 73 ? 16.303 7.915 -42.373 1.00 91.69 73 TYR A O 1
ATOM 561 N N . ALA A 1 74 ? 17.902 6.341 -42.377 1.00 89.19 74 ALA A N 1
ATOM 562 C CA . ALA A 1 74 ? 17.075 5.320 -41.749 1.00 89.19 74 ALA A CA 1
ATOM 563 C C . ALA A 1 74 ? 16.621 5.768 -40.354 1.00 89.19 74 ALA A C 1
ATOM 565 O O . ALA A 1 74 ? 15.421 5.770 -40.077 1.00 89.19 74 ALA A O 1
ATOM 566 N N . LEU A 1 75 ? 17.549 6.240 -39.513 1.00 90.19 75 LEU A N 1
ATOM 567 C CA . LEU A 1 75 ? 17.245 6.747 -38.175 1.00 90.19 75 LEU A CA 1
ATOM 568 C C . LEU A 1 75 ? 16.253 7.916 -38.216 1.00 90.19 75 LEU A C 1
ATOM 570 O O . LEU A 1 75 ? 15.316 7.962 -37.421 1.00 90.19 75 LEU A O 1
ATOM 574 N N . TYR A 1 76 ? 16.415 8.828 -39.174 1.00 88.00 76 TYR A N 1
ATOM 575 C CA . TYR A 1 76 ? 15.482 9.925 -39.393 1.00 88.00 76 TYR A CA 1
ATOM 576 C C . TYR A 1 76 ? 14.082 9.432 -39.772 1.00 88.00 76 TYR A C 1
ATOM 578 O O . TYR A 1 76 ? 13.089 9.944 -39.257 1.00 88.00 76 TYR A O 1
ATOM 586 N N . SER A 1 77 ? 13.989 8.409 -40.626 1.00 85.12 77 SER A N 1
ATOM 587 C CA . SER A 1 77 ? 12.699 7.824 -41.000 1.00 85.12 77 SER A CA 1
ATOM 588 C C . SER A 1 77 ? 12.012 7.119 -39.824 1.00 85.12 77 SER A C 1
ATOM 590 O O . SER A 1 77 ? 10.806 7.273 -39.660 1.00 85.12 77 SER A O 1
ATOM 592 N N . LEU A 1 78 ? 12.769 6.425 -38.962 1.00 86.00 78 LEU A N 1
ATOM 593 C CA . LEU A 1 78 ? 12.238 5.753 -37.769 1.00 86.00 78 LEU A CA 1
ATOM 594 C C . LEU A 1 78 ? 11.848 6.737 -36.651 1.00 86.00 78 LEU A C 1
ATOM 596 O O . LEU A 1 78 ? 11.009 6.404 -35.815 1.00 86.00 78 LEU A O 1
ATOM 600 N N . SER A 1 79 ? 12.469 7.918 -36.623 1.00 84.69 79 SER A N 1
ATOM 601 C CA . SER A 1 79 ? 12.246 8.973 -35.624 1.00 84.69 79 SER A CA 1
ATOM 602 C C . SER A 1 79 ? 11.064 9.895 -35.964 1.00 84.69 79 SER A C 1
ATOM 604 O O . SER A 1 79 ? 10.571 10.625 -35.105 1.00 84.69 79 SER A O 1
ATOM 606 N N . ARG A 1 80 ? 10.571 9.886 -37.209 1.00 83.62 80 ARG A N 1
ATOM 607 C CA . ARG A 1 80 ? 9.423 10.718 -37.594 1.00 83.62 80 ARG A CA 1
ATOM 608 C C . ARG A 1 80 ? 8.112 10.154 -37.018 1.00 83.62 80 ARG A C 1
ATOM 610 O O . ARG A 1 80 ? 7.840 8.969 -37.213 1.00 83.62 80 ARG A O 1
ATOM 617 N N . PRO A 1 81 ? 7.280 10.984 -36.361 1.00 79.69 81 PRO A N 1
ATOM 618 C CA . PRO A 1 81 ? 5.948 10.573 -35.924 1.00 79.69 81 PRO A CA 1
ATOM 619 C C . PRO A 1 81 ? 5.013 10.360 -37.124 1.00 79.69 81 PRO A C 1
ATOM 621 O O . PRO A 1 81 ? 5.232 10.909 -38.210 1.00 79.69 81 PRO A O 1
ATOM 624 N N . GLY A 1 82 ? 3.963 9.558 -36.927 1.00 77.31 82 GLY A N 1
ATOM 625 C CA . GLY A 1 82 ? 2.918 9.357 -37.933 1.00 77.31 82 GLY A CA 1
ATOM 626 C C . GLY A 1 82 ? 2.135 10.644 -38.230 1.00 77.31 82 GLY A C 1
ATOM 627 O O . GLY A 1 82 ? 2.172 11.600 -37.456 1.00 77.31 82 GLY A O 1
ATOM 628 N N . LYS A 1 83 ? 1.399 10.668 -39.352 1.00 72.69 83 LYS A N 1
ATOM 629 C CA . LYS A 1 83 ? 0.601 11.833 -39.798 1.00 72.69 83 LYS A CA 1
ATOM 630 C C . LYS A 1 83 ? -0.389 12.350 -38.746 1.00 72.69 83 LYS A C 1
ATOM 632 O O . LYS A 1 83 ? -0.660 13.545 -38.734 1.00 72.69 83 LYS A O 1
ATOM 637 N N . ASP A 1 84 ? -0.846 11.474 -37.857 1.00 73.00 84 ASP A N 1
ATOM 638 C CA . ASP A 1 84 ? -1.899 11.759 -36.880 1.00 73.00 84 ASP A CA 1
ATOM 639 C C . ASP A 1 84 ? -1.382 11.802 -35.427 1.00 73.00 84 ASP A C 1
ATOM 641 O O . ASP A 1 84 ? -2.157 11.689 -34.483 1.00 73.00 84 ASP A O 1
ATOM 645 N N . GLY A 1 85 ? -0.066 11.974 -35.225 1.00 74.12 85 GLY A N 1
ATOM 646 C CA . GLY A 1 85 ? 0.534 12.036 -33.882 1.00 74.12 85 GLY A CA 1
ATOM 647 C C . GLY A 1 85 ? 0.782 10.671 -33.231 1.00 74.12 85 GLY A C 1
ATOM 648 O O . GLY A 1 85 ? 1.040 10.604 -32.033 1.00 74.12 85 GLY A O 1
ATOM 649 N N . GLU A 1 86 ? 0.726 9.595 -34.017 1.00 78.31 86 GLU A N 1
ATOM 650 C CA . GLU A 1 86 ? 1.064 8.241 -33.572 1.00 78.31 86 GLU A CA 1
ATOM 651 C C . GLU A 1 86 ? 2.523 8.160 -33.079 1.00 78.31 86 GLU A C 1
ATOM 653 O O . GLU A 1 86 ? 3.417 8.747 -33.715 1.00 78.31 86 GLU A O 1
ATOM 658 N N . PRO A 1 87 ? 2.781 7.419 -31.980 1.00 78.88 87 PRO A N 1
ATOM 659 C CA . PRO A 1 87 ? 4.110 7.278 -31.407 1.00 78.88 87 PRO A CA 1
ATOM 660 C C . PRO A 1 87 ? 5.070 6.651 -32.415 1.00 78.88 87 PRO A C 1
ATOM 662 O O . PRO A 1 87 ? 4.707 5.803 -33.236 1.00 78.88 87 PRO A O 1
ATOM 665 N N . THR A 1 88 ? 6.334 7.059 -32.343 1.00 85.56 88 THR A N 1
ATOM 666 C CA . THR A 1 88 ? 7.359 6.545 -33.262 1.00 85.56 88 THR A CA 1
ATOM 667 C C . THR A 1 88 ? 7.570 5.037 -33.067 1.00 85.56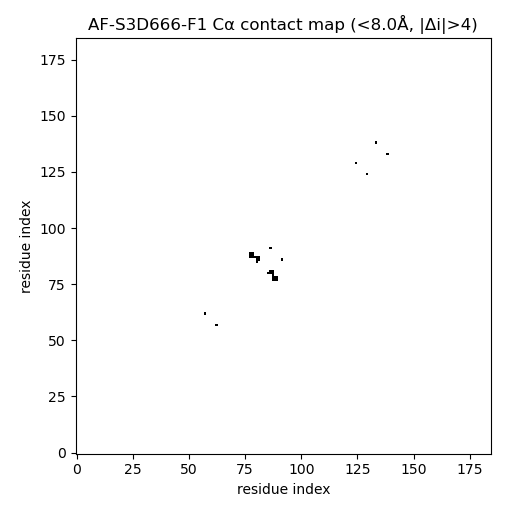 88 THR A C 1
ATOM 669 O O . THR A 1 88 ? 7.260 4.463 -32.017 1.00 85.56 88 THR A O 1
ATOM 672 N N . VAL A 1 89 ? 8.142 4.357 -34.066 1.00 83.19 89 VAL A N 1
ATOM 673 C CA . VAL A 1 89 ? 8.470 2.918 -33.956 1.00 83.19 89 VAL A CA 1
ATOM 674 C C . VAL A 1 89 ? 9.432 2.672 -32.789 1.00 83.19 89 VAL A C 1
ATOM 676 O O . VAL A 1 89 ? 9.292 1.696 -32.049 1.00 83.19 89 VAL A O 1
ATOM 679 N N . ILE A 1 90 ? 10.376 3.596 -32.596 1.00 85.00 90 ILE A N 1
ATOM 680 C CA . ILE A 1 90 ? 11.342 3.575 -31.496 1.00 85.00 90 ILE A CA 1
ATOM 681 C C . ILE A 1 90 ? 10.616 3.721 -30.156 1.00 85.00 90 ILE A C 1
ATOM 683 O O . ILE A 1 90 ? 10.834 2.923 -29.250 1.00 85.00 90 ILE A O 1
ATOM 687 N N . GLU A 1 91 ? 9.708 4.686 -30.040 1.00 85.44 91 GLU A N 1
ATOM 688 C CA . GLU A 1 91 ? 8.913 4.911 -28.833 1.00 85.44 91 GLU A CA 1
ATOM 689 C C . GLU A 1 91 ? 8.016 3.716 -28.499 1.00 85.44 91 GLU A C 1
ATOM 691 O O . GLU A 1 91 ? 7.972 3.278 -27.354 1.00 85.44 91 GLU A O 1
ATOM 696 N N . THR A 1 92 ? 7.378 3.104 -29.496 1.00 85.38 92 THR A N 1
ATOM 697 C CA . THR A 1 92 ? 6.577 1.886 -29.307 1.00 85.38 92 THR A CA 1
ATOM 698 C C . THR A 1 92 ? 7.427 0.736 -28.761 1.00 85.38 92 THR A C 1
ATOM 700 O O . THR A 1 92 ? 6.985 -0.018 -27.891 1.00 85.38 92 THR A O 1
ATOM 703 N N . TYR A 1 93 ? 8.660 0.592 -29.248 1.00 87.56 93 TYR A N 1
ATOM 704 C CA . TYR A 1 93 ? 9.587 -0.429 -28.769 1.00 87.56 93 TYR A CA 1
ATOM 705 C C . TYR A 1 93 ? 10.089 -0.135 -27.349 1.00 87.56 93 TYR A C 1
ATOM 707 O O . TYR A 1 93 ? 10.089 -1.026 -26.497 1.00 87.56 93 TYR A O 1
ATOM 715 N N . ILE A 1 94 ? 10.435 1.122 -27.061 1.00 87.00 94 ILE A N 1
ATOM 716 C CA . ILE A 1 94 ? 10.820 1.575 -25.719 1.00 87.00 94 ILE A CA 1
ATOM 717 C C . ILE A 1 94 ? 9.666 1.365 -24.732 1.00 87.00 94 ILE A C 1
ATOM 719 O O . ILE A 1 94 ? 9.879 0.827 -23.651 1.00 87.00 94 ILE A O 1
ATOM 723 N N . ASN A 1 95 ? 8.432 1.696 -25.108 1.00 85.69 95 ASN A N 1
ATOM 724 C CA . ASN A 1 95 ? 7.253 1.504 -24.263 1.00 85.69 95 ASN A CA 1
ATOM 725 C C . ASN A 1 95 ? 7.014 0.023 -23.936 1.00 85.69 95 ASN A C 1
ATOM 727 O O . ASN A 1 95 ? 6.682 -0.309 -22.797 1.00 85.69 95 ASN A O 1
ATOM 731 N N . LYS A 1 96 ? 7.263 -0.888 -24.887 1.00 85.56 96 LYS A N 1
ATOM 732 C CA . LYS A 1 96 ? 7.222 -2.338 -24.628 1.00 85.56 96 LYS A CA 1
ATOM 733 C C . LYS A 1 96 ? 8.291 -2.781 -23.622 1.00 85.56 96 LYS A C 1
ATOM 735 O O . LYS A 1 96 ? 8.005 -3.620 -22.771 1.00 85.56 96 LYS A O 1
ATOM 740 N N . LEU A 1 97 ? 9.492 -2.207 -23.685 1.00 84.88 97 LEU A N 1
ATOM 741 C CA . LEU A 1 97 ? 10.588 -2.478 -22.743 1.00 84.88 97 LEU A CA 1
ATOM 742 C C . LEU A 1 97 ? 10.368 -1.854 -21.355 1.00 84.88 97 LEU A C 1
ATOM 744 O O . LEU A 1 97 ? 10.851 -2.397 -20.365 1.00 84.88 97 LEU A O 1
ATOM 748 N N . SER A 1 98 ? 9.620 -0.753 -21.270 1.00 85.00 98 SER A N 1
ATOM 749 C CA . SER A 1 98 ? 9.284 -0.057 -20.018 1.00 85.00 98 SER A CA 1
ATOM 750 C C . SER A 1 98 ? 8.107 -0.686 -19.256 1.00 85.00 98 SER A C 1
ATOM 752 O O . SER A 1 98 ? 7.883 -0.399 -18.081 1.00 85.00 98 SER A O 1
ATOM 754 N N . TYR A 1 99 ? 7.341 -1.587 -19.873 1.00 77.75 99 TYR A N 1
ATOM 755 C CA . TYR A 1 99 ? 6.273 -2.317 -19.180 1.00 77.75 99 TYR A CA 1
ATOM 756 C C . TYR A 1 99 ? 6.736 -3.053 -17.897 1.00 77.75 99 TYR A C 1
ATOM 758 O O . TYR A 1 99 ? 6.116 -2.869 -16.848 1.00 77.75 99 TYR A O 1
ATOM 766 N N . PRO A 1 100 ? 7.827 -3.849 -17.896 1.00 79.25 100 PRO A N 1
ATOM 767 C CA . PRO A 1 100 ? 8.294 -4.509 -16.676 1.00 79.25 100 PRO A CA 1
ATOM 768 C C . PRO A 1 100 ? 8.718 -3.532 -15.572 1.00 79.25 100 PRO A C 1
ATOM 770 O O . PRO A 1 100 ? 8.507 -3.833 -14.398 1.00 79.25 100 PRO A O 1
ATOM 773 N N . THR A 1 101 ? 9.276 -2.364 -15.915 1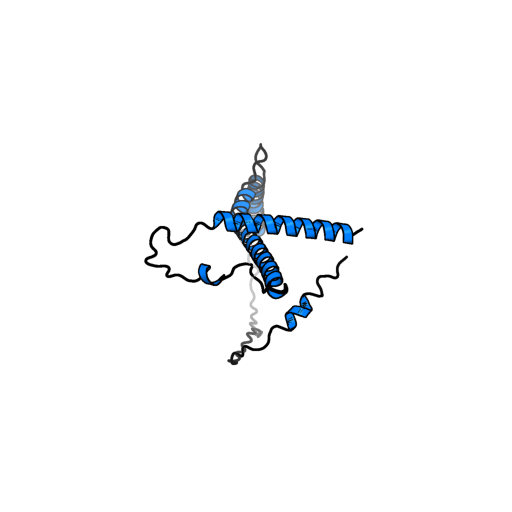.00 85.56 101 THR A N 1
ATOM 774 C CA . THR A 1 101 ? 9.736 -1.386 -14.917 1.00 85.56 101 THR A CA 1
ATOM 775 C C . THR A 1 101 ? 8.559 -0.710 -14.221 1.00 85.56 101 THR A C 1
ATOM 777 O O . THR A 1 101 ? 8.517 -0.685 -12.994 1.00 85.56 101 THR A O 1
ATOM 780 N N . THR A 1 102 ? 7.557 -0.266 -14.983 1.00 88.00 102 THR A N 1
ATOM 781 C CA . THR A 1 102 ? 6.329 0.345 -14.441 1.00 88.00 102 THR A CA 1
ATOM 782 C C . THR A 1 102 ? 5.550 -0.621 -13.545 1.00 88.00 102 THR A C 1
ATOM 784 O O . THR A 1 102 ? 5.040 -0.250 -12.484 1.00 88.00 102 THR A O 1
ATOM 787 N N . LEU A 1 103 ? 5.498 -1.899 -13.918 1.00 92.00 103 LEU A N 1
ATOM 788 C CA . LEU A 1 103 ? 4.828 -2.930 -13.135 1.00 92.00 103 LEU A CA 1
ATOM 789 C C . LEU A 1 103 ? 5.592 -3.272 -11.843 1.00 92.00 103 LEU A C 1
ATOM 791 O O . LEU A 1 103 ? 4.964 -3.519 -10.812 1.00 92.00 103 LEU A O 1
ATOM 795 N N . TRP A 1 104 ? 6.927 -3.246 -11.851 1.00 93.19 104 TRP A N 1
ATOM 796 C CA . TRP A 1 104 ? 7.725 -3.379 -10.625 1.00 93.19 104 TRP A CA 1
ATOM 797 C C . TRP A 1 104 ? 7.595 -2.157 -9.720 1.00 93.19 104 TRP A C 1
ATOM 799 O O . TRP A 1 104 ? 7.445 -2.311 -8.511 1.00 93.19 104 TRP A O 1
ATOM 809 N N . GLU A 1 105 ? 7.585 -0.957 -10.292 1.00 95.56 105 GLU A N 1
ATOM 810 C CA . GLU A 1 105 ? 7.359 0.286 -9.558 1.00 95.56 105 GLU A CA 1
ATOM 811 C C . GLU A 1 105 ? 5.991 0.283 -8.864 1.00 95.56 105 GLU A C 1
ATOM 813 O O . GLU A 1 105 ? 5.910 0.526 -7.662 1.00 95.56 105 GLU A O 1
ATOM 818 N N . THR A 1 106 ? 4.935 -0.106 -9.584 1.00 95.56 106 THR A N 1
ATOM 819 C CA . THR A 1 106 ? 3.568 -0.212 -9.044 1.00 95.56 106 THR A CA 1
ATOM 820 C C . THR A 1 106 ? 3.479 -1.235 -7.909 1.00 95.56 106 THR A C 1
ATOM 822 O O . THR A 1 106 ? 2.807 -1.018 -6.902 1.00 95.56 106 THR A O 1
ATOM 825 N N . ARG A 1 107 ? 4.170 -2.372 -8.036 1.00 96.31 107 ARG A N 1
ATOM 826 C CA . ARG A 1 107 ? 4.197 -3.391 -6.975 1.00 96.31 107 ARG A CA 1
ATOM 827 C C . ARG A 1 107 ? 4.964 -2.917 -5.753 1.00 96.31 107 ARG A C 1
ATOM 829 O O . ARG A 1 107 ? 4.509 -3.127 -4.632 1.00 96.31 107 ARG A O 1
ATOM 836 N N . ASN A 1 108 ? 6.103 -2.267 -5.961 1.00 96.88 108 ASN A N 1
ATOM 837 C CA . ASN A 1 108 ? 6.922 -1.746 -4.876 1.00 96.88 108 ASN A CA 1
ATOM 838 C C . ASN A 1 108 ? 6.209 -0.619 -4.129 1.00 96.88 108 ASN A C 1
ATOM 840 O O . ASN A 1 108 ? 6.280 -0.575 -2.900 1.00 96.88 108 ASN A O 1
ATOM 844 N N . SER A 1 109 ? 5.494 0.257 -4.838 1.00 97.62 109 SER A N 1
ATOM 845 C CA . SER A 1 109 ? 4.705 1.317 -4.211 1.00 97.62 109 SER A CA 1
ATOM 846 C C . SER A 1 109 ? 3.557 0.735 -3.388 1.00 97.62 109 SER A C 1
ATOM 848 O O . SER A 1 109 ? 3.410 1.102 -2.223 1.00 97.62 109 SER A O 1
ATOM 850 N N . LEU A 1 110 ? 2.823 -0.248 -3.924 1.00 98.12 110 LEU A N 1
ATOM 851 C CA . LEU A 1 110 ? 1.757 -0.941 -3.197 1.00 98.12 110 LEU A CA 1
ATOM 852 C C . LEU A 1 110 ? 2.287 -1.660 -1.949 1.00 98.12 110 LEU A C 1
ATOM 854 O O . LEU A 1 110 ? 1.706 -1.552 -0.873 1.00 98.12 110 LEU A O 1
ATOM 858 N N . HIS A 1 111 ? 3.406 -2.374 -2.076 1.00 98.06 111 HIS A N 1
ATOM 859 C CA . HIS A 1 111 ? 4.030 -3.082 -0.961 1.00 98.06 111 HIS A CA 1
ATOM 860 C C . HIS A 1 111 ? 4.525 -2.121 0.125 1.00 98.06 111 HIS A C 1
ATOM 862 O O . HIS A 1 111 ? 4.332 -2.374 1.312 1.00 98.06 111 HIS A O 1
ATOM 868 N N . THR A 1 112 ? 5.122 -0.995 -0.270 1.00 98.19 112 THR A N 1
ATOM 869 C CA . THR A 1 112 ? 5.564 0.044 0.670 1.00 98.19 112 THR A CA 1
ATOM 870 C C . THR A 1 112 ? 4.371 0.655 1.400 1.00 98.19 112 THR A C 1
ATOM 872 O O . THR A 1 112 ? 4.387 0.718 2.624 1.00 98.19 112 THR A O 1
ATOM 875 N N . ALA A 1 113 ? 3.298 0.997 0.680 1.00 98.19 113 ALA A N 1
ATOM 876 C CA . ALA A 1 113 ? 2.071 1.509 1.285 1.00 98.19 113 ALA A CA 1
ATOM 877 C C . ALA A 1 113 ? 1.448 0.507 2.274 1.00 98.19 113 ALA A C 1
ATOM 879 O O . ALA A 1 113 ? 1.032 0.891 3.366 1.00 98.19 113 ALA A O 1
ATOM 880 N N . ALA A 1 114 ? 1.437 -0.784 1.928 1.00 98.06 114 ALA A N 1
ATOM 881 C CA . ALA A 1 114 ? 0.945 -1.837 2.811 1.00 98.06 114 ALA A CA 1
ATOM 882 C C . ALA A 1 114 ? 1.802 -1.980 4.081 1.00 98.06 114 ALA A C 1
ATOM 884 O O . ALA A 1 114 ? 1.258 -2.128 5.175 1.00 98.06 114 ALA A O 1
ATOM 885 N N . ILE A 1 115 ? 3.133 -1.903 3.964 1.00 98.12 115 ILE A N 1
ATOM 886 C CA . ILE A 1 115 ? 4.042 -1.917 5.121 1.00 98.12 115 ILE A CA 1
ATOM 887 C C . ILE A 1 115 ? 3.838 -0.684 5.997 1.00 98.12 115 ILE A C 1
ATOM 889 O O . ILE A 1 115 ? 3.831 -0.808 7.223 1.00 98.12 115 ILE A O 1
ATOM 893 N N . ASP A 1 116 ? 3.675 0.492 5.397 1.00 97.25 116 ASP A N 1
ATOM 894 C CA . ASP A 1 116 ? 3.465 1.734 6.135 1.00 97.25 116 ASP A CA 1
ATOM 895 C C . ASP A 1 116 ? 2.159 1.675 6.928 1.00 97.25 116 ASP A C 1
ATOM 897 O O . ASP A 1 116 ? 2.159 1.959 8.128 1.00 97.25 116 ASP A O 1
ATOM 901 N N . GLN A 1 117 ? 1.073 1.211 6.305 1.00 97.25 117 GLN A N 1
ATOM 902 C CA . GLN A 1 117 ? -0.197 0.979 6.990 1.00 97.25 117 GLN A CA 1
ATOM 903 C C . GLN A 1 117 ? -0.046 -0.049 8.119 1.00 97.25 117 GLN A C 1
ATOM 905 O O . GLN A 1 117 ? -0.402 0.231 9.260 1.00 97.25 117 GLN A O 1
ATOM 910 N N . ALA A 1 118 ? 0.566 -1.204 7.844 1.00 97.38 118 ALA A N 1
ATOM 911 C CA . ALA A 1 118 ? 0.784 -2.234 8.858 1.00 97.38 118 ALA A CA 1
ATOM 912 C C . ALA A 1 118 ? 1.650 -1.728 10.023 1.00 97.38 118 ALA A C 1
ATOM 914 O O . ALA A 1 118 ? 1.457 -2.127 11.170 1.00 97.38 118 ALA A O 1
ATOM 915 N N . THR A 1 119 ? 2.601 -0.834 9.754 1.00 96.94 119 THR A N 1
ATOM 916 C CA . THR A 1 119 ? 3.446 -0.213 10.778 1.00 96.94 119 THR A CA 1
ATOM 917 C C . THR A 1 119 ? 2.655 0.780 11.624 1.00 96.94 119 THR A C 1
ATOM 919 O O . THR A 1 119 ? 2.828 0.799 12.844 1.00 96.94 119 THR A O 1
ATOM 922 N N . GLN A 1 120 ? 1.769 1.573 11.014 1.00 96.56 120 GLN A N 1
ATOM 923 C CA . GLN A 1 120 ? 0.859 2.468 11.734 1.00 96.56 120 GLN A CA 1
ATOM 924 C C . GLN A 1 120 ? -0.093 1.679 12.639 1.00 96.56 120 GLN A C 1
ATOM 926 O O . GLN A 1 120 ? -0.183 1.980 13.830 1.00 96.56 120 GLN A O 1
ATOM 931 N N . ASP A 1 121 ? -0.708 0.621 12.113 1.00 96.00 121 ASP A N 1
ATOM 932 C CA . ASP A 1 121 ? -1.604 -0.259 12.867 1.00 96.00 121 ASP A CA 1
ATOM 933 C C . ASP A 1 121 ? -0.860 -0.943 14.015 1.00 96.00 121 ASP A C 1
ATOM 935 O O . ASP A 1 121 ? -1.310 -0.953 15.161 1.00 96.00 121 ASP A O 1
ATOM 939 N N . LYS A 1 122 ? 0.348 -1.449 13.744 1.00 94.94 122 LYS A N 1
ATOM 940 C CA . LYS A 1 122 ? 1.224 -2.019 14.767 1.00 94.94 122 LYS A CA 1
ATOM 941 C C . LYS A 1 122 ? 1.498 -0.999 15.871 1.00 94.94 122 LYS A C 1
ATOM 943 O O . LYS A 1 122 ? 1.337 -1.306 17.050 1.00 94.94 122 LYS A O 1
ATOM 948 N N . ASN A 1 123 ? 1.889 0.217 15.505 1.00 94.94 123 ASN A N 1
ATOM 949 C CA . ASN A 1 123 ? 2.166 1.280 16.462 1.00 94.94 123 ASN A CA 1
ATOM 950 C C . ASN A 1 123 ? 0.930 1.628 17.311 1.00 94.94 123 ASN A C 1
ATOM 952 O O . ASN A 1 123 ? 1.067 1.836 18.517 1.00 94.94 123 ASN A O 1
ATOM 956 N N . LEU A 1 124 ? -0.265 1.628 16.715 1.00 90.69 124 LEU A N 1
ATOM 957 C CA . LEU A 1 124 ? -1.527 1.794 17.433 1.00 90.69 124 LEU A CA 1
ATOM 958 C C . LEU A 1 124 ? -1.732 0.662 18.453 1.00 90.69 124 LEU A C 1
ATOM 960 O O . LEU A 1 124 ? -1.942 0.929 19.632 1.00 90.69 124 LEU A O 1
ATOM 964 N N . PHE A 1 125 ? -1.590 -0.600 18.043 1.00 90.25 125 PHE A N 1
ATOM 965 C CA . PHE A 1 125 ? -1.857 -1.751 18.913 1.00 90.25 125 PHE A CA 1
ATOM 966 C C . PHE A 1 125 ? -0.844 -1.963 20.043 1.00 90.25 125 PHE A C 1
ATOM 968 O O . PHE A 1 125 ? -1.188 -2.604 21.040 1.00 90.25 125 PHE A O 1
ATOM 975 N N . TYR A 1 126 ? 0.391 -1.475 19.896 1.00 91.88 126 TYR A N 1
ATOM 976 C CA . TYR A 1 126 ? 1.403 -1.573 20.952 1.00 91.88 126 TYR A CA 1
ATOM 977 C C . TYR A 1 126 ? 1.339 -0.432 21.965 1.00 91.88 126 TYR A C 1
ATOM 979 O O . TYR A 1 126 ? 1.646 -0.668 23.130 1.00 91.88 126 TYR A O 1
ATOM 987 N N . ASN A 1 127 ? 0.968 0.781 21.546 1.00 91.19 127 ASN A N 1
ATOM 988 C CA . ASN A 1 127 ? 1.011 1.949 22.432 1.00 91.19 127 ASN A CA 1
ATOM 989 C C . ASN A 1 127 ? -0.348 2.319 23.029 1.00 91.19 127 ASN A C 1
ATOM 991 O O . ASN A 1 127 ? -0.387 2.944 24.087 1.00 91.19 127 ASN A O 1
ATOM 995 N N . VAL A 1 128 ? -1.460 1.971 22.375 1.00 86.81 128 VAL A N 1
ATOM 996 C CA . VAL A 1 128 ? -2.787 2.268 22.922 1.00 86.81 128 VAL A CA 1
ATOM 997 C C . VAL A 1 128 ? -3.071 1.325 24.093 1.00 86.81 128 VAL A C 1
ATOM 999 O O . VAL A 1 128 ? -2.939 0.105 23.937 1.00 86.81 128 VAL A O 1
ATOM 1002 N N . PRO A 1 129 ? -3.481 1.850 25.264 1.00 86.12 129 PRO A N 1
ATOM 1003 C CA . PRO A 1 129 ? -3.908 1.006 26.367 1.00 86.12 129 PRO A CA 1
ATOM 1004 C C . PRO A 1 129 ? -5.096 0.155 25.913 1.00 86.12 129 PRO A C 1
ATOM 1006 O O . PRO A 1 129 ? -6.118 0.670 25.459 1.00 86.12 129 PRO A O 1
ATOM 1009 N N . ARG A 1 130 ? -4.953 -1.169 26.010 1.00 77.62 130 ARG A N 1
ATOM 1010 C CA . ARG A 1 130 ? -6.036 -2.095 25.671 1.00 77.62 130 ARG A CA 1
ATOM 1011 C C . ARG A 1 130 ? -7.165 -1.928 26.678 1.00 77.62 130 ARG A C 1
ATOM 1013 O O . ARG A 1 130 ? -6.911 -1.885 27.881 1.00 77.62 130 ARG A O 1
ATOM 1020 N N . ASN A 1 131 ? -8.402 -1.881 26.190 1.00 77.06 131 ASN A N 1
ATOM 1021 C CA . ASN A 1 131 ? -9.554 -1.944 27.075 1.00 77.06 131 ASN A CA 1
ATOM 1022 C C . ASN A 1 131 ? -9.572 -3.322 27.755 1.00 77.06 131 ASN A C 1
ATOM 1024 O O . ASN A 1 131 ? -9.639 -4.350 27.083 1.00 77.06 131 ASN A O 1
ATOM 1028 N N . THR A 1 132 ? -9.457 -3.336 29.080 1.00 76.56 132 THR A N 1
ATOM 1029 C CA . THR A 1 132 ? -9.480 -4.561 29.890 1.00 76.56 132 THR A CA 1
ATOM 1030 C C . THR A 1 132 ? -10.896 -5.061 30.143 1.00 76.56 132 THR A C 1
ATOM 1032 O O . THR A 1 132 ? -11.070 -6.222 30.501 1.00 76.56 132 THR A O 1
ATOM 1035 N N . HIS A 1 133 ? -11.900 -4.204 29.953 1.00 81.44 133 HIS A N 1
ATOM 1036 C CA . HIS A 1 133 ? -13.302 -4.527 30.156 1.00 81.44 133 HIS A CA 1
ATOM 1037 C C . HIS A 1 133 ? -13.998 -4.691 28.811 1.00 81.44 133 HIS A C 1
ATOM 1039 O O . HIS A 1 133 ? -14.262 -3.726 28.096 1.00 81.44 133 HIS A O 1
ATOM 1045 N N . VAL A 1 134 ? -14.309 -5.939 28.477 1.00 80.69 134 VAL A N 1
ATOM 1046 C CA . VAL A 1 134 ? -15.233 -6.262 27.393 1.00 80.69 134 VAL A CA 1
ATOM 1047 C C . VAL A 1 134 ? -16.621 -6.388 28.011 1.00 80.69 134 VAL A C 1
ATOM 1049 O O . VAL A 1 134 ? -16.784 -7.087 29.008 1.00 80.69 134 VAL A O 1
ATOM 1052 N N . GLU A 1 135 ? -17.629 -5.744 27.424 1.00 83.25 135 GLU A N 1
ATOM 1053 C CA . GLU A 1 135 ? -19.033 -5.809 27.870 1.00 83.25 135 GLU A CA 1
ATOM 1054 C C . GLU A 1 135 ? -19.707 -7.143 27.502 1.00 83.25 135 GLU A C 1
ATOM 1056 O O . GLU A 1 135 ? -20.861 -7.216 27.090 1.00 83.25 135 GLU A O 1
ATOM 1061 N N . LEU A 1 136 ? -18.960 -8.235 27.615 1.00 82.12 136 LEU A N 1
ATOM 1062 C CA . LEU A 1 136 ? -19.410 -9.587 27.342 1.00 82.12 136 LEU A CA 1
ATOM 1063 C C . LEU A 1 136 ? -19.075 -10.413 28.572 1.00 82.12 136 LEU A C 1
ATOM 1065 O O . LEU A 1 136 ? -17.947 -10.390 29.057 1.00 82.12 136 LEU A O 1
ATOM 1069 N N . ARG A 1 137 ? -20.053 -11.176 29.063 1.00 84.06 137 ARG A N 1
ATOM 1070 C CA . ARG A 1 137 ? -19.850 -12.033 30.237 1.00 84.06 137 ARG A CA 1
ATOM 1071 C C . ARG A 1 137 ? -18.777 -13.104 29.996 1.00 84.06 137 ARG A C 1
ATOM 1073 O O . ARG A 1 137 ? -18.061 -13.452 30.924 1.00 84.06 137 ARG A O 1
ATOM 1080 N N . ASN A 1 138 ? -18.677 -13.601 28.760 1.00 82.50 138 ASN A N 1
ATOM 1081 C CA . ASN A 1 138 ? -17.767 -14.673 28.347 1.00 82.50 138 ASN A CA 1
ATOM 1082 C C . ASN A 1 138 ? -17.275 -14.431 26.906 1.00 82.50 138 ASN A C 1
ATOM 1084 O O . ASN A 1 138 ? -17.859 -14.972 25.964 1.00 82.50 138 ASN A O 1
ATOM 1088 N N . PRO A 1 139 ? -16.242 -13.599 26.690 1.00 83.62 139 PRO A N 1
ATOM 1089 C CA . PRO A 1 139 ? -15.701 -13.353 25.354 1.00 83.62 139 PRO A CA 1
ATOM 1090 C C . PRO A 1 139 ? -14.990 -14.583 24.765 1.00 83.62 139 PRO A C 1
ATOM 1092 O O . PRO A 1 139 ? -14.914 -14.717 23.546 1.00 83.62 139 PRO A O 1
ATOM 1095 N N . GLU A 1 140 ? -14.508 -15.517 25.590 1.00 84.44 140 GLU A N 1
ATOM 1096 C CA . GLU A 1 140 ? -13.861 -16.743 25.106 1.00 84.44 140 GLU A CA 1
ATOM 1097 C C . GLU A 1 140 ? -14.788 -17.677 24.310 1.00 84.44 140 GLU A C 1
ATOM 1099 O O . GLU A 1 140 ? -14.297 -18.473 23.510 1.00 84.44 140 GLU A O 1
ATOM 1104 N N . VAL A 1 141 ? -16.115 -17.559 24.460 1.00 82.94 141 VAL A N 1
ATOM 1105 C CA . VAL A 1 141 ? -17.089 -18.418 23.761 1.00 82.94 141 VAL A CA 1
ATOM 1106 C C . VAL A 1 141 ? -16.970 -18.317 22.240 1.00 82.94 141 VAL A C 1
ATOM 1108 O O . VAL A 1 141 ? -17.158 -19.311 21.546 1.00 82.94 141 VAL A O 1
ATOM 1111 N N . PHE A 1 142 ? -16.591 -17.150 21.709 1.00 80.31 142 PHE A N 1
ATOM 1112 C CA . PHE A 1 142 ? -16.414 -16.964 20.265 1.00 80.31 142 PHE A CA 1
ATOM 1113 C C . PHE A 1 142 ? -15.208 -17.727 19.707 1.00 80.31 142 PHE A C 1
ATOM 1115 O O . PHE A 1 142 ? -15.155 -18.009 18.514 1.00 80.31 142 PHE A O 1
ATOM 1122 N N . MET A 1 143 ? -14.234 -18.046 20.562 1.00 77.69 143 MET A N 1
ATOM 1123 C CA . MET A 1 143 ? -13.034 -18.802 20.200 1.00 77.69 143 MET A CA 1
ATOM 1124 C C . MET A 1 143 ? -13.125 -20.271 20.631 1.00 77.69 143 MET A C 1
ATOM 1126 O O . MET A 1 143 ? -12.264 -21.069 20.262 1.00 77.69 143 MET A O 1
ATOM 1130 N N . SER A 1 144 ? -14.149 -20.642 21.407 1.00 78.88 144 SER A N 1
ATOM 1131 C CA . SER A 1 144 ? -14.356 -22.008 21.878 1.00 78.88 144 SER A CA 1
ATOM 1132 C C . SER A 1 144 ? -15.246 -22.782 20.907 1.00 78.88 144 SER A C 1
ATOM 1134 O O . SER A 1 144 ? -16.434 -22.497 20.773 1.00 78.88 144 SER A O 1
ATOM 1136 N N . GLY A 1 145 ? -14.687 -23.788 20.242 1.00 78.44 145 GLY A N 1
ATOM 1137 C CA . GLY A 1 145 ? -15.445 -24.675 19.366 1.00 78.44 145 GLY A CA 1
ATOM 1138 C C . GLY A 1 145 ? -14.538 -25.615 18.581 1.00 78.44 145 GLY A C 1
ATOM 1139 O O . GLY A 1 145 ? -13.384 -25.296 18.301 1.00 78.44 145 GLY A O 1
ATOM 1140 N N . SER A 1 146 ? -15.059 -26.789 18.226 1.00 80.62 146 SER A N 1
ATOM 1141 C CA . SER A 1 146 ? -14.404 -27.662 17.249 1.00 80.62 146 SER A CA 1
ATOM 1142 C C . SER A 1 146 ? -14.707 -27.138 15.842 1.00 80.62 146 SER A C 1
ATOM 1144 O O . SER A 1 146 ? -15.875 -26.892 15.547 1.00 80.62 146 SER A O 1
ATOM 1146 N N . PRO A 1 147 ? -13.716 -27.007 14.941 1.00 81.19 147 PRO A N 1
ATOM 1147 C CA . PRO A 1 147 ? -13.977 -26.666 13.541 1.00 81.19 147 PRO A CA 1
ATOM 1148 C C . PRO A 1 147 ? -14.708 -27.792 12.789 1.00 81.19 147 PRO A C 1
ATOM 1150 O O . PRO A 1 147 ? -15.257 -27.562 11.714 1.00 81.19 147 PRO A O 1
ATOM 1153 N N . TYR A 1 148 ? -14.726 -29.007 13.345 1.00 85.88 148 TYR A N 1
ATOM 1154 C CA . TYR A 1 148 ? -15.347 -30.183 12.743 1.00 85.88 148 TYR A CA 1
ATOM 1155 C C . TYR A 1 148 ? -16.598 -30.615 13.509 1.00 85.88 148 TYR A C 1
ATOM 1157 O O . TYR A 1 148 ? -16.636 -30.540 14.739 1.00 85.88 148 TYR A O 1
ATOM 1165 N N . ASN A 1 149 ? -17.573 -31.154 12.769 1.00 85.25 149 ASN A N 1
ATOM 1166 C CA . ASN A 1 149 ? -18.797 -31.766 13.295 1.00 85.25 149 ASN A CA 1
ATOM 1167 C C . ASN A 1 149 ? -19.692 -30.811 14.116 1.00 85.25 149 ASN A C 1
ATOM 1169 O O . ASN A 1 149 ? -20.227 -31.185 15.159 1.00 85.25 149 ASN A O 1
ATOM 1173 N N . VAL A 1 150 ? -19.852 -29.571 13.644 1.00 83.12 150 VAL A N 1
ATOM 1174 C CA . VAL A 1 150 ? -20.741 -28.574 14.258 1.00 83.12 150 VAL A CA 1
ATOM 1175 C C . VAL A 1 150 ? -22.152 -28.721 13.668 1.00 83.12 150 VAL A C 1
ATOM 1177 O O . VAL A 1 150 ? -22.304 -28.581 12.452 1.00 83.12 150 VAL A O 1
ATOM 1180 N N . PRO A 1 151 ? -23.192 -29.003 14.476 1.00 86.50 151 PRO A N 1
ATOM 1181 C CA . PRO A 1 151 ? -24.555 -29.107 13.967 1.00 86.50 151 PRO A CA 1
ATOM 1182 C C . PRO A 1 151 ? -25.035 -27.762 13.407 1.00 86.50 151 PRO A C 1
ATOM 1184 O O . PRO A 1 151 ? -24.687 -26.691 13.913 1.00 86.50 151 PRO A O 1
ATOM 1187 N N . ALA A 1 152 ? -25.852 -27.809 12.353 1.00 81.81 152 ALA A N 1
ATOM 1188 C CA . ALA A 1 152 ? -26.414 -26.607 11.747 1.00 81.81 152 ALA A CA 1
ATOM 1189 C C . ALA A 1 152 ? -27.215 -25.802 12.789 1.00 81.81 152 ALA A C 1
ATOM 1191 O O . ALA A 1 152 ? -28.037 -26.358 13.514 1.00 81.81 152 ALA A O 1
ATOM 1192 N N . GLY A 1 153 ? -26.953 -24.494 12.875 1.00 80.06 153 GLY A N 1
ATOM 1193 C CA . GLY A 1 153 ? -27.579 -23.599 13.857 1.00 80.06 153 GLY A CA 1
ATOM 1194 C C . GLY A 1 153 ? -26.862 -23.490 15.210 1.00 80.06 153 GLY A C 1
ATOM 1195 O O . GLY A 1 153 ? -27.322 -22.743 16.065 1.00 80.06 153 GLY A O 1
ATOM 1196 N N . HIS A 1 154 ? -25.733 -24.180 15.413 1.00 81.69 154 HIS A N 1
ATOM 1197 C CA . HIS A 1 154 ? -24.920 -24.038 16.631 1.00 81.69 154 HIS A CA 1
ATOM 1198 C C . HIS A 1 154 ? -24.328 -22.629 16.797 1.00 81.69 154 HIS A C 1
ATOM 1200 O O . HIS A 1 154 ? -24.282 -22.098 17.903 1.00 81.69 154 HIS A O 1
ATOM 1206 N N . ASN A 1 155 ? -23.897 -22.012 15.692 1.00 81.81 155 ASN A N 1
ATOM 1207 C CA . ASN A 1 155 ? -23.423 -20.633 15.692 1.00 81.81 155 ASN A CA 1
ATOM 1208 C C . ASN A 1 155 ? -24.613 -19.688 15.508 1.00 81.81 155 ASN A C 1
ATOM 1210 O O . ASN A 1 155 ? -25.339 -19.772 14.516 1.00 81.81 155 ASN A O 1
ATOM 1214 N N . ILE A 1 156 ? -24.804 -18.785 16.467 1.00 81.75 156 ILE A N 1
ATOM 1215 C CA . ILE A 1 156 ? -25.837 -17.749 16.410 1.00 81.75 156 ILE A CA 1
ATOM 1216 C C . ILE A 1 156 ? -25.392 -16.666 15.421 1.00 81.75 156 ILE A C 1
ATOM 1218 O O . ILE A 1 156 ? -24.212 -16.322 15.366 1.00 81.75 156 ILE A O 1
ATOM 1222 N N . ASN A 1 157 ? -26.329 -16.101 14.655 1.00 86.38 157 ASN A N 1
ATOM 1223 C CA . ASN A 1 157 ? -26.032 -14.936 13.827 1.00 86.38 157 ASN A CA 1
ATOM 1224 C C . ASN A 1 157 ? -25.717 -13.713 14.721 1.00 86.38 157 ASN A C 1
ATOM 1226 O O . ASN A 1 157 ? -26.565 -13.266 15.497 1.00 86.38 157 ASN A O 1
ATOM 1230 N N . LEU A 1 158 ? -24.504 -13.170 14.587 1.00 86.88 158 LEU A N 1
ATOM 1231 C CA . LEU A 1 158 ? -23.992 -12.039 15.363 1.00 86.88 158 LEU A CA 1
ATOM 1232 C C . LEU A 1 158 ? -24.226 -10.670 14.703 1.00 86.88 158 LEU A C 1
ATOM 1234 O O . LEU A 1 158 ? -23.830 -9.663 15.284 1.00 86.88 158 LEU A O 1
ATOM 1238 N N . ASP A 1 159 ? -24.889 -10.597 13.545 1.00 93.31 159 ASP A N 1
ATOM 1239 C CA . ASP A 1 159 ? -25.052 -9.360 12.764 1.00 93.31 159 ASP A CA 1
ATOM 1240 C C . ASP A 1 159 ? -25.610 -8.198 13.599 1.00 93.31 159 ASP A C 1
ATOM 1242 O O . ASP A 1 159 ? -25.083 -7.089 13.559 1.00 93.31 159 ASP A O 1
ATOM 1246 N N . LYS A 1 160 ? -26.620 -8.460 14.440 1.00 91.94 160 LYS A N 1
ATOM 1247 C CA . LYS A 1 160 ? -27.219 -7.436 15.318 1.00 91.94 160 LYS A CA 1
ATOM 1248 C C . LYS A 1 160 ? -26.253 -6.928 16.391 1.00 91.94 160 LYS A C 1
ATOM 1250 O O . LYS A 1 160 ? -26.284 -5.752 16.740 1.00 91.94 160 LYS A O 1
ATOM 1255 N N . VAL A 1 161 ? -25.406 -7.810 16.926 1.00 87.38 161 VAL A N 1
ATOM 1256 C CA . VAL A 1 161 ? -24.399 -7.455 17.940 1.00 87.38 161 VAL A CA 1
ATOM 1257 C C . VAL A 1 161 ? -23.289 -6.629 17.296 1.00 87.38 161 VAL A C 1
ATOM 1259 O O . VAL A 1 161 ? -22.870 -5.611 17.843 1.00 87.38 161 VAL A O 1
ATOM 1262 N N . VAL A 1 162 ? -22.857 -7.025 16.097 1.00 91.50 162 VAL A N 1
ATOM 1263 C CA . VAL A 1 162 ? -21.888 -6.268 15.297 1.00 91.50 162 VAL A CA 1
ATOM 1264 C C . VAL A 1 162 ? -22.436 -4.880 14.970 1.00 91.50 162 VAL A C 1
ATOM 1266 O O . VAL A 1 162 ? -21.725 -3.888 15.129 1.00 91.50 162 VAL A O 1
ATOM 1269 N N . GLU A 1 163 ? -23.700 -4.788 14.556 1.00 95.81 163 GLU A N 1
ATOM 1270 C CA . GLU A 1 163 ? -24.347 -3.514 14.254 1.00 95.81 163 GLU A CA 1
ATOM 1271 C C . GLU A 1 163 ? -24.438 -2.608 15.490 1.00 95.81 163 GLU A C 1
ATOM 1273 O O . GLU A 1 163 ? -24.081 -1.433 15.402 1.00 95.81 163 GLU A O 1
ATOM 1278 N N . HIS A 1 164 ? -24.827 -3.154 16.648 1.00 93.00 164 HIS A N 1
ATOM 1279 C CA . HIS A 1 164 ? -24.868 -2.423 17.917 1.00 93.00 164 HIS A CA 1
ATOM 1280 C C . HIS A 1 164 ? -23.523 -1.758 18.237 1.00 93.00 164 HIS A C 1
ATOM 1282 O O . HIS A 1 164 ? -23.445 -0.533 18.352 1.00 93.00 164 HIS A O 1
ATOM 1288 N N . TYR A 1 165 ? -22.441 -2.541 18.298 1.00 91.06 165 TYR A N 1
ATOM 1289 C CA . TYR A 1 165 ? -21.117 -2.006 18.628 1.00 91.06 165 TYR A CA 1
ATOM 1290 C C . TYR A 1 165 ? -20.572 -1.061 17.556 1.00 91.06 165 TYR A C 1
ATOM 1292 O O . TYR A 1 165 ? -19.858 -0.107 17.868 1.00 91.06 165 TYR A O 1
ATOM 1300 N N . ARG A 1 166 ? -20.935 -1.267 16.285 1.00 94.75 166 ARG A N 1
ATOM 1301 C CA . ARG A 1 166 ? -20.593 -0.328 15.213 1.00 94.75 166 ARG A CA 1
ATOM 1302 C C . ARG A 1 166 ? -21.265 1.026 15.436 1.00 94.75 166 ARG A C 1
ATOM 1304 O O . ARG A 1 166 ? -20.613 2.057 15.286 1.00 94.75 166 ARG A O 1
ATOM 1311 N N . GLN A 1 167 ? -22.544 1.038 15.808 1.00 96.25 167 GLN A N 1
ATOM 1312 C CA . GLN A 1 167 ? -23.268 2.272 16.114 1.00 96.25 167 GLN A CA 1
ATOM 1313 C C . GLN A 1 167 ? -22.700 2.974 17.355 1.00 96.25 167 GLN A C 1
ATOM 1315 O O . GLN A 1 167 ? -22.538 4.194 17.338 1.00 96.25 167 GLN A O 1
ATOM 1320 N N . GLU A 1 168 ? -22.361 2.235 18.412 1.00 92.25 168 GLU A N 1
ATOM 1321 C CA . GLU A 1 168 ? -21.710 2.804 19.599 1.00 92.25 168 GLU A CA 1
ATOM 1322 C C . GLU A 1 168 ? -20.348 3.416 19.281 1.00 92.25 168 GLU A C 1
ATOM 1324 O O . GLU A 1 168 ? -20.071 4.543 19.692 1.00 92.25 168 GLU A O 1
ATOM 1329 N N . HIS A 1 169 ? -19.533 2.735 18.474 1.00 91.06 169 HIS A N 1
ATOM 1330 C CA . HIS A 1 169 ? -18.252 3.268 18.026 1.00 91.06 169 HIS A CA 1
ATOM 1331 C C . HIS A 1 169 ? -18.417 4.591 17.267 1.00 91.06 169 HIS A C 1
ATOM 1333 O O . HIS A 1 169 ? -17.705 5.555 17.543 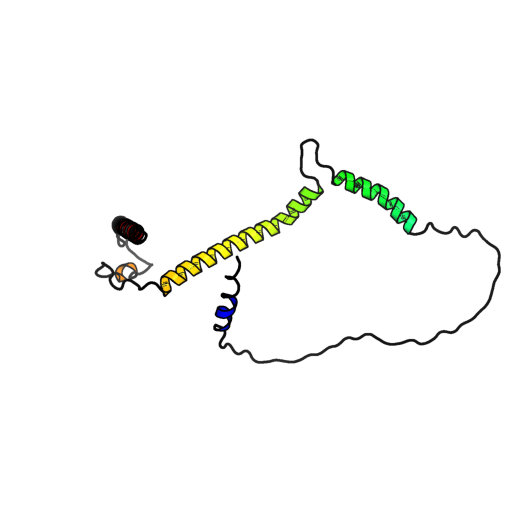1.00 91.06 169 HIS A O 1
ATOM 1339 N N . LEU A 1 170 ? -19.387 4.678 16.351 1.00 95.50 170 LEU A N 1
ATOM 1340 C CA . LEU A 1 170 ? -19.657 5.915 15.611 1.00 95.50 170 LEU A CA 1
ATOM 1341 C C . LEU A 1 170 ? -20.086 7.064 16.538 1.00 95.50 170 LEU A C 1
ATOM 1343 O O . LEU A 1 170 ? -19.635 8.196 16.353 1.00 95.50 170 LEU A O 1
ATOM 1347 N N . LYS A 1 171 ? -20.914 6.782 17.554 1.00 95.44 171 LYS A N 1
ATOM 1348 C CA . LYS A 1 171 ? -21.310 7.772 18.572 1.00 95.44 171 LYS A CA 1
ATOM 1349 C C . LYS A 1 171 ? -20.103 8.256 19.376 1.00 95.44 171 LYS A C 1
ATOM 1351 O O . LYS A 1 171 ? -19.956 9.457 19.599 1.00 95.44 171 LYS A O 1
ATOM 1356 N N . GLU A 1 172 ? -19.229 7.339 19.774 1.00 90.50 172 GLU A N 1
ATOM 1357 C CA . GLU A 1 172 ? -18.026 7.651 20.540 1.00 90.50 172 GLU A CA 1
ATOM 1358 C C . GLU A 1 172 ? -17.034 8.495 19.731 1.00 90.50 172 GLU A C 1
ATOM 1360 O O . GLU A 1 172 ? -16.535 9.508 20.220 1.00 90.50 172 GLU A O 1
ATOM 1365 N N . VAL A 1 173 ? -16.810 8.148 18.462 1.00 92.50 173 VAL A N 1
ATOM 1366 C CA . VAL A 1 173 ? -15.967 8.930 17.547 1.00 92.50 173 VAL A CA 1
ATOM 1367 C C . VAL A 1 173 ? -16.536 10.335 17.345 1.00 92.50 173 VAL A C 1
ATOM 1369 O O . VAL A 1 173 ? -15.787 11.308 17.415 1.00 92.50 173 VAL A O 1
ATOM 1372 N N . ALA A 1 174 ? -17.853 10.476 17.159 1.00 94.50 174 ALA A N 1
ATOM 1373 C CA . ALA A 1 174 ? -18.494 11.787 17.047 1.00 94.50 174 ALA A CA 1
ATOM 1374 C C . ALA A 1 174 ? -18.323 12.622 18.329 1.00 94.50 174 ALA A C 1
ATOM 1376 O O . ALA A 1 174 ? -18.015 13.818 18.268 1.00 94.50 174 ALA A O 1
ATOM 1377 N N . ARG A 1 175 ? -18.450 11.988 19.502 1.00 93.38 175 ARG A N 1
ATOM 1378 C CA . ARG A 1 175 ? -18.192 12.623 20.800 1.00 93.38 175 ARG A CA 1
ATOM 1379 C C . ARG A 1 175 ? -16.745 13.105 20.900 1.00 93.38 175 ARG A C 1
ATOM 1381 O O . ARG A 1 175 ? -16.527 14.272 21.217 1.00 93.38 175 ARG A O 1
ATOM 1388 N N . GLN A 1 176 ? -15.772 12.260 20.568 1.00 90.31 176 GLN A N 1
ATOM 1389 C CA . GLN A 1 176 ? -14.350 12.616 20.594 1.00 90.31 176 GLN A CA 1
ATOM 1390 C C . GLN A 1 176 ? -14.008 13.720 19.589 1.00 90.31 176 GLN A C 1
ATOM 1392 O O . GLN A 1 176 ? -13.281 14.648 19.932 1.00 90.31 176 GLN A O 1
ATOM 1397 N N . ALA A 1 177 ? -14.574 13.676 18.382 1.00 92.69 177 ALA A N 1
ATOM 1398 C CA . ALA A 1 177 ? -14.377 14.707 17.368 1.00 92.69 177 ALA A CA 1
ATOM 1399 C C . ALA A 1 177 ? -14.918 16.067 17.833 1.00 92.69 177 ALA A C 1
ATOM 1401 O O . ALA A 1 177 ? -14.230 17.079 17.704 1.00 92.69 177 ALA A O 1
ATOM 1402 N N . SER A 1 178 ? -16.114 16.097 18.434 1.00 91.69 178 SER A N 1
ATOM 1403 C CA . SER A 1 178 ? -16.681 17.334 18.986 1.00 91.69 178 SER A CA 1
ATOM 1404 C C . SER A 1 178 ? -15.880 17.872 20.179 1.00 91.69 178 SER A C 1
ATOM 1406 O O . SER A 1 178 ? -15.677 19.080 20.281 1.00 91.69 178 SER A O 1
ATOM 1408 N N . ALA A 1 179 ? -15.364 16.997 21.048 1.00 92.44 179 ALA A N 1
ATOM 1409 C CA . ALA A 1 179 ? -14.485 17.390 22.148 1.00 92.44 179 ALA A CA 1
ATOM 1410 C C . ALA A 1 179 ? -13.143 17.944 21.639 1.00 92.44 179 ALA A C 1
ATOM 1412 O O . ALA A 1 179 ? -12.683 18.978 22.115 1.00 92.44 179 ALA A O 1
ATOM 1413 N N . ALA A 1 180 ? -12.547 17.307 20.628 1.00 89.62 180 ALA A N 1
ATOM 1414 C CA . ALA A 1 180 ? -11.309 17.763 20.004 1.00 89.62 180 ALA A CA 1
ATOM 1415 C C . ALA A 1 180 ? -11.480 19.083 19.235 1.00 89.62 180 ALA A C 1
ATOM 1417 O O . ALA A 1 180 ? -10.541 19.871 19.181 1.00 89.62 180 ALA A O 1
ATOM 1418 N N . ALA A 1 181 ? -12.654 19.335 18.646 1.00 91.06 181 ALA A N 1
ATOM 1419 C CA . ALA A 1 181 ? -12.974 20.616 18.019 1.00 91.06 181 ALA A CA 1
ATOM 1420 C C . ALA A 1 181 ? -13.069 21.740 19.061 1.00 91.06 181 ALA A C 1
ATOM 1422 O O . ALA A 1 181 ? -12.433 22.772 18.887 1.00 91.06 181 ALA A O 1
ATOM 1423 N N . LYS A 1 182 ? -13.769 21.501 20.179 1.00 90.62 182 LYS A N 1
ATOM 1424 C CA . LYS A 1 182 ? -13.865 22.454 21.300 1.00 90.62 182 LYS A CA 1
ATOM 1425 C C . LYS A 1 182 ? -12.525 22.733 21.982 1.00 90.62 182 LYS A C 1
ATOM 1427 O O . LYS A 1 182 ? -12.332 23.816 22.499 1.00 90.62 182 LYS A O 1
ATOM 1432 N N . ALA A 1 183 ? -11.614 21.761 22.011 1.00 84.50 183 ALA A N 1
ATOM 1433 C CA . ALA A 1 183 ? -10.287 21.925 22.611 1.00 84.50 183 ALA A CA 1
ATOM 1434 C C . ALA A 1 183 ? -9.286 22.685 21.716 1.00 84.50 183 ALA A C 1
ATOM 1436 O O . ALA A 1 183 ? -8.173 22.967 22.156 1.00 84.50 183 ALA A O 1
ATOM 1437 N N . LYS A 1 184 ? -9.637 22.940 20.449 1.00 76.69 184 LYS A N 1
ATOM 1438 C CA . LYS A 1 184 ? -8.813 23.700 19.493 1.00 76.69 184 LYS A CA 1
ATOM 1439 C C . LYS A 1 184 ? -9.211 25.174 19.390 1.00 76.69 184 LYS A C 1
ATOM 1441 O O . LYS A 1 184 ? -8.465 25.928 18.768 1.00 76.69 184 LYS A O 1
ATOM 1446 N N . GLU A 1 185 ? -10.370 25.534 19.931 1.00 56.03 185 GLU A N 1
ATOM 1447 C CA . GLU A 1 185 ? -10.860 26.909 20.080 1.00 56.03 185 GLU A CA 1
ATOM 1448 C C . GLU A 1 185 ? -10.355 27.498 21.404 1.00 56.03 185 GLU A C 1
ATOM 1450 O O . GLU A 1 185 ? -9.926 28.673 21.388 1.00 56.03 185 GLU A O 1
#

Mean predicted aligned error: 18.73 Å